Protein AF-A0A397G235-F1 (afdb_monomer)

Radius of gyration: 32.12 Å; Cα contacts (8 Å, |Δi|>4): 157; chains: 1; bounding box: 57×41×123 Å

Solvent-accessible surface area (backbone atoms only — not comparable to full-atom values): 13594 Å² total; per-residue (Å²): 133,82,89,80,88,83,87,80,89,74,88,80,81,90,87,83,92,84,85,92,83,89,80,91,87,84,87,84,88,85,88,80,79,89,67,60,69,53,78,54,80,56,83,50,95,86,64,49,48,32,43,44,33,26,53,79,90,50,75,39,75,40,68,27,67,85,39,51,35,57,28,39,35,54,46,36,52,77,74,67,72,54,98,68,87,46,62,11,50,68,75,70,44,53,59,56,52,56,52,47,54,50,52,56,52,55,65,76,65,66,76,76,76,57,71,88,81,41,55,73,68,51,45,52,48,49,54,51,52,52,52,52,52,51,52,54,52,49,54,54,50,42,65,76,74,47,59,83,87,70,63,85,73,72,58,64,50,75,50,74,59,94,91,44,79,44,80,44,73,50,65,81,76,55,61,66,58,53,51,48,52,52,50,50,52,51,52,48,36,70,73,61,71,51,50,70,68,57,48,53,55,49,37,71,74,38,89,88,44,84,76,132

Mean predicted aligned error: 21.01 Å

Structure (mmCIF, N/CA/C/O backbone):
data_AF-A0A397G235-F1
#
_entry.id   AF-A0A397G235-F1
#
loop_
_atom_site.group_PDB
_atom_site.id
_atom_site.type_symbol
_atom_site.label_atom_id
_atom_site.label_alt_id
_atom_site.label_comp_id
_atom_site.label_asym_id
_atom_site.label_entity_id
_atom_site.label_seq_id
_atom_site.pdbx_PDB_ins_code
_atom_site.Cartn_x
_atom_site.Cartn_y
_atom_site.Cartn_z
_atom_site.occupancy
_atom_site.B_iso_or_equiv
_atom_site.auth_seq_id
_atom_site.auth_comp_id
_atom_site.auth_asym_id
_atom_site.auth_atom_id
_atom_site.pdbx_PDB_model_nu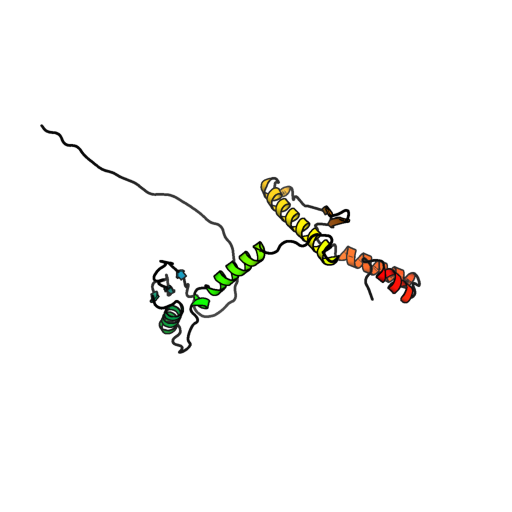m
ATOM 1 N N . MET A 1 1 ? -21.372 3.049 -81.701 1.00 40.09 1 MET A N 1
ATOM 2 C CA . MET A 1 1 ? -20.549 1.844 -81.941 1.00 40.09 1 MET A CA 1
ATOM 3 C C . MET A 1 1 ? -20.001 1.375 -80.605 1.00 40.09 1 MET A C 1
ATOM 5 O O . MET A 1 1 ? -19.426 2.194 -79.913 1.00 40.09 1 MET A O 1
ATOM 9 N N . LYS A 1 2 ? -20.231 0.091 -80.302 1.00 39.81 2 LYS A N 1
ATOM 10 C CA . LYS A 1 2 ? -19.494 -0.814 -79.399 1.00 39.81 2 LYS A CA 1
ATOM 11 C C . LYS A 1 2 ? -19.163 -0.355 -77.963 1.00 39.81 2 LYS A C 1
ATOM 13 O O . LYS A 1 2 ? -18.273 0.449 -77.736 1.00 39.81 2 LYS A O 1
ATOM 18 N N . ASN A 1 3 ? -19.894 -0.993 -77.047 1.00 32.03 3 ASN A N 1
ATOM 19 C CA . ASN A 1 3 ? -19.524 -1.610 -75.767 1.00 32.03 3 ASN A CA 1
ATOM 20 C C . ASN A 1 3 ? -18.036 -1.610 -75.363 1.00 32.03 3 ASN A C 1
ATOM 22 O O . ASN A 1 3 ? -17.168 -1.886 -76.194 1.00 32.03 3 ASN A O 1
ATOM 26 N N . ASN A 1 4 ? -17.803 -1.407 -74.058 1.00 36.91 4 ASN A N 1
ATOM 27 C CA . ASN A 1 4 ? -17.198 -2.334 -73.070 1.00 36.91 4 ASN A CA 1
ATOM 28 C C . ASN A 1 4 ? -16.799 -1.464 -71.849 1.00 36.91 4 ASN A C 1
ATOM 30 O O . ASN A 1 4 ? -15.960 -0.579 -71.981 1.00 36.91 4 ASN A O 1
ATOM 34 N N . GLU A 1 5 ? -17.536 -1.470 -70.730 1.00 36.31 5 GLU A N 1
ATOM 35 C CA . GLU A 1 5 ? -17.286 -2.322 -69.542 1.00 36.31 5 GLU A CA 1
ATOM 36 C C . GLU A 1 5 ? -15.811 -2.726 -69.368 1.00 36.31 5 GLU A C 1
ATOM 38 O O . GLU A 1 5 ? -15.225 -3.292 -70.283 1.00 36.31 5 GLU A O 1
ATOM 43 N N . SER A 1 6 ? -15.119 -2.572 -68.242 1.00 33.03 6 SER A N 1
ATOM 44 C CA . SE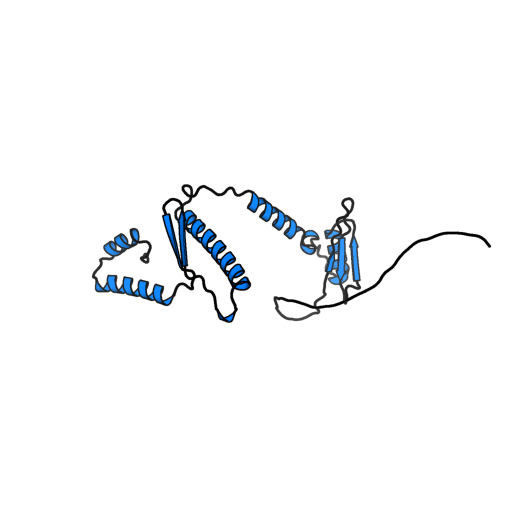R A 1 6 ? -15.334 -2.029 -66.890 1.00 33.03 6 SER A CA 1
ATOM 45 C C . SER A 1 6 ? -13.915 -2.070 -66.237 1.00 33.03 6 SER A C 1
ATOM 47 O O . SER A 1 6 ? -12.925 -2.186 -66.958 1.00 33.03 6 SER A O 1
ATOM 49 N N . PRO A 1 7 ? -13.755 -2.176 -64.912 1.00 44.34 7 PRO A N 1
ATOM 50 C CA . PRO A 1 7 ? -13.667 -1.141 -63.882 1.00 44.34 7 PRO A CA 1
ATOM 51 C C . PRO A 1 7 ? -12.215 -1.125 -63.304 1.00 44.34 7 PRO A C 1
ATOM 53 O O . PRO A 1 7 ? -11.326 -1.752 -63.859 1.00 44.34 7 PRO A O 1
ATOM 56 N N . LEU A 1 8 ? -11.813 -0.445 -62.233 1.00 28.47 8 LEU A N 1
ATOM 57 C CA . LEU A 1 8 ? -12.313 -0.559 -60.869 1.00 28.47 8 LEU A CA 1
ATOM 58 C C . LEU A 1 8 ? -11.402 0.332 -60.000 1.00 28.47 8 LEU A C 1
ATOM 60 O O . LEU A 1 8 ? -10.194 0.138 -60.017 1.00 28.47 8 LEU A O 1
ATOM 64 N N . PHE A 1 9 ? -12.028 1.295 -59.312 1.00 27.56 9 PHE A N 1
ATOM 65 C CA . PHE A 1 9 ? -11.868 1.665 -57.895 1.00 27.56 9 PHE A CA 1
ATOM 66 C C . PHE A 1 9 ? -10.463 1.893 -57.315 1.00 27.56 9 PHE A C 1
ATOM 68 O O . PHE A 1 9 ? -9.512 1.194 -57.611 1.00 27.56 9 PHE A O 1
ATOM 75 N N . GLN A 1 10 ? -10.255 2.736 -56.313 1.00 26.45 10 GLN A N 1
ATOM 76 C CA . GLN A 1 10 ? -10.970 3.791 -55.581 1.00 26.45 10 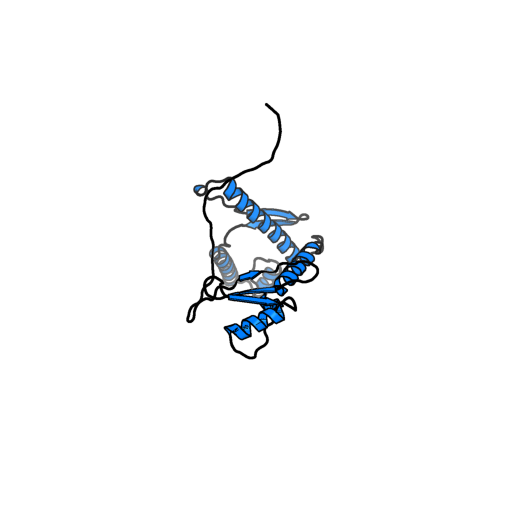GLN A CA 1
ATOM 77 C C . GLN A 1 10 ? -9.838 4.358 -54.682 1.00 26.45 10 GLN A C 1
ATOM 79 O O . GLN A 1 10 ? -8.944 3.617 -54.284 1.00 26.45 10 GLN A O 1
ATOM 84 N N . ALA A 1 11 ? -9.666 5.672 -54.552 1.00 24.30 11 ALA A N 1
ATOM 85 C CA . ALA A 1 11 ? -10.327 6.491 -53.533 1.00 24.30 11 ALA A CA 1
ATOM 86 C C . ALA A 1 11 ? -9.933 6.078 -52.088 1.00 24.30 11 ALA A C 1
ATOM 88 O O . ALA A 1 11 ? -9.957 4.903 -51.762 1.00 24.30 11 ALA A O 1
ATOM 89 N N . GLN A 1 12 ? -9.603 6.958 -51.145 1.00 26.11 12 GLN A N 1
ATOM 90 C CA . GLN A 1 12 ? -9.681 8.414 -51.102 1.00 26.11 12 GLN A CA 1
ATOM 91 C C . GLN A 1 12 ? -9.039 8.894 -49.775 1.00 26.11 12 GLN A C 1
ATOM 93 O O . GLN A 1 12 ? -9.196 8.233 -48.756 1.00 26.11 12 GLN A O 1
ATOM 98 N N . THR A 1 13 ? -8.330 10.029 -49.844 1.00 24.94 13 THR A N 1
ATOM 99 C CA . THR A 1 13 ? -8.347 11.207 -48.934 1.00 24.94 13 THR A CA 1
ATOM 100 C C . THR A 1 13 ? -8.250 11.066 -47.400 1.00 24.94 13 THR A C 1
ATOM 102 O O . THR A 1 13 ? -9.148 10.537 -46.756 1.00 24.94 13 THR A O 1
ATOM 105 N N . GLU A 1 14 ? -7.179 11.659 -46.836 1.00 27.80 14 GLU A N 1
ATOM 106 C CA . GLU A 1 14 ? -7.155 12.930 -46.047 1.00 27.80 14 GLU A CA 1
ATOM 107 C C . GLU A 1 14 ? -8.446 13.370 -45.322 1.00 27.80 14 GLU A C 1
ATOM 109 O O . GLU A 1 14 ? -9.517 13.279 -45.908 1.00 27.80 14 GLU A O 1
ATOM 114 N N . GLN A 1 15 ? -8.494 13.977 -44.126 1.00 29.59 15 GLN A N 1
ATOM 115 C CA . GLN A 1 15 ? -7.612 14.526 -43.060 1.00 29.59 15 GLN A CA 1
ATOM 116 C C . GLN A 1 15 ? -8.546 14.644 -41.802 1.00 29.59 15 GLN A C 1
ATOM 118 O O . GLN A 1 15 ? -9.745 14.405 -41.930 1.00 29.59 15 GLN A O 1
ATOM 123 N N . THR A 1 16 ? -8.156 14.903 -40.542 1.00 28.05 16 THR A N 1
ATOM 124 C CA . THR A 1 16 ? -7.812 16.216 -39.926 1.00 28.05 16 THR A CA 1
ATOM 125 C C . THR A 1 16 ? -7.665 16.054 -38.383 1.00 28.05 16 THR A C 1
ATOM 127 O O . THR A 1 16 ? -8.436 15.283 -37.821 1.00 28.05 16 THR A O 1
ATOM 130 N N . GLU A 1 17 ? -6.713 16.801 -37.771 1.00 28.86 17 GLU A N 1
ATOM 131 C CA . GLU A 1 17 ? -6.721 17.540 -36.457 1.00 28.86 17 GLU A CA 1
ATOM 132 C C . GLU A 1 17 ? -7.117 16.828 -35.121 1.00 28.86 17 GLU A C 1
ATOM 134 O O . GLU A 1 17 ? -7.977 15.964 -35.119 1.00 28.86 17 GLU A O 1
ATOM 139 N N . THR A 1 18 ? -6.639 17.099 -33.886 1.00 28.50 18 THR A N 1
ATOM 140 C CA . THR A 1 18 ? -5.609 17.934 -33.204 1.00 28.50 18 THR A CA 1
ATOM 141 C C . THR A 1 18 ? -5.524 17.499 -31.710 1.00 28.50 18 THR A C 1
ATOM 143 O O . THR A 1 18 ? -6.511 17.031 -31.158 1.00 28.50 18 THR A O 1
ATOM 146 N N . GLU A 1 19 ? -4.364 17.749 -31.078 1.00 33.22 19 GLU A N 1
ATOM 147 C CA . GLU A 1 19 ? -4.091 18.105 -29.653 1.00 33.22 19 GLU A CA 1
ATOM 148 C C . GLU A 1 19 ? -4.247 17.155 -28.424 1.00 33.22 19 GLU A C 1
ATOM 150 O O . GLU A 1 19 ? -5.337 16.861 -27.955 1.00 33.22 19 GLU A O 1
ATOM 155 N N . GLN A 1 20 ? -3.063 16.857 -27.839 1.00 31.66 20 GLN A N 1
ATOM 156 C CA . GLN A 1 20 ? -2.560 17.101 -26.455 1.00 31.66 20 GLN A CA 1
ATOM 157 C C . GLN A 1 20 ? -3.146 16.407 -25.196 1.00 31.66 20 GLN A C 1
ATOM 159 O O . GLN A 1 20 ? -4.352 16.346 -25.009 1.00 31.66 20 GLN A O 1
ATOM 164 N N . ILE A 1 21 ? -2.221 15.964 -24.309 1.00 30.22 21 ILE A N 1
ATOM 165 C CA . ILE A 1 21 ? -2.115 16.101 -22.818 1.00 30.22 21 ILE A CA 1
ATOM 166 C C . ILE A 1 21 ? -1.045 15.070 -22.331 1.00 30.22 21 ILE A C 1
ATOM 168 O O . ILE A 1 21 ? -1.210 13.876 -22.561 1.00 30.22 21 ILE A O 1
ATOM 172 N N . GLU A 1 22 ? 0.194 15.472 -21.977 1.00 31.09 22 GLU A N 1
ATOM 173 C CA . GLU A 1 22 ? 0.741 15.755 -20.611 1.00 31.09 22 GLU A CA 1
ATOM 174 C C . GLU A 1 22 ? 0.797 14.509 -19.681 1.00 31.09 22 GLU A C 1
ATOM 176 O O . GLU A 1 22 ? -0.184 13.788 -19.585 1.00 31.09 22 GLU A O 1
ATOM 181 N N . THR A 1 23 ? 1.865 14.126 -18.956 1.00 29.92 23 THR A N 1
ATOM 182 C CA . THR A 1 23 ? 2.787 14.890 -18.084 1.00 29.92 23 THR A CA 1
ATOM 183 C C . THR A 1 23 ? 4.049 14.062 -17.696 1.00 29.92 23 THR A C 1
ATOM 185 O O . THR A 1 23 ? 3.959 12.856 -17.489 1.00 29.92 23 THR A O 1
ATOM 188 N N . GLU A 1 24 ? 5.196 14.764 -17.593 1.00 39.62 24 GLU A N 1
ATOM 189 C CA . GLU A 1 24 ? 6.241 14.779 -16.524 1.00 39.62 24 GLU A CA 1
ATOM 190 C C . GLU A 1 24 ? 6.876 13.492 -15.932 1.00 39.62 24 GLU A C 1
ATOM 192 O O . GLU A 1 24 ? 6.237 12.466 -15.770 1.00 39.62 24 GLU A O 1
ATOM 197 N N . GLN A 1 25 ? 8.115 13.440 -15.414 1.00 32.44 25 GLN A N 1
ATOM 198 C CA . GLN A 1 25 ? 9.353 14.249 -15.366 1.00 32.44 25 GLN A CA 1
ATOM 199 C C . GLN A 1 25 ? 10.384 13.398 -14.582 1.00 32.44 25 GLN A C 1
ATOM 201 O O . GLN A 1 25 ? 10.004 12.633 -13.696 1.00 32.44 25 GLN A O 1
ATOM 206 N N . THR A 1 26 ? 11.689 13.587 -14.811 1.00 28.09 26 THR A N 1
ATOM 207 C CA . THR A 1 26 ? 12.618 14.007 -13.733 1.00 28.09 26 THR A CA 1
ATOM 208 C C . THR A 1 26 ? 13.971 14.467 -14.292 1.00 28.09 26 THR A C 1
ATOM 210 O O . THR A 1 26 ? 14.587 13.810 -15.134 1.00 28.09 26 THR A O 1
ATOM 213 N N . GLU A 1 27 ? 14.384 15.643 -13.814 1.00 31.00 27 GLU A N 1
ATOM 214 C CA . GLU A 1 27 ? 15.691 16.312 -13.922 1.00 31.00 27 GLU A CA 1
ATOM 215 C C . GLU A 1 27 ? 16.788 15.468 -13.226 1.00 31.00 27 GLU A C 1
ATOM 217 O O . GLU A 1 27 ? 16.456 14.565 -12.463 1.00 31.00 27 GLU A O 1
ATOM 222 N N . ILE A 1 28 ? 18.096 15.588 -13.515 1.00 30.11 28 ILE A N 1
ATOM 223 C CA . ILE A 1 28 ? 18.998 16.668 -13.057 1.00 30.11 28 ILE A CA 1
ATOM 224 C C . ILE A 1 28 ? 20.152 16.909 -14.067 1.00 30.11 28 ILE A C 1
ATOM 226 O O . ILE A 1 28 ? 20.701 15.975 -14.652 1.00 30.11 28 ILE A O 1
ATOM 230 N N . GLU A 1 29 ? 20.482 18.192 -14.237 1.00 28.02 29 GLU A N 1
ATOM 231 C CA . GLU A 1 29 ? 21.648 18.869 -14.848 1.00 28.02 29 GLU A CA 1
ATOM 232 C C . GLU A 1 29 ? 23.030 18.196 -14.620 1.00 28.02 29 GLU A C 1
ATOM 234 O O . GLU A 1 29 ? 23.222 17.518 -13.621 1.00 28.02 29 GLU A O 1
ATOM 239 N N . GLN A 1 30 ? 24.102 18.338 -15.419 1.00 28.73 30 GLN A N 1
ATOM 240 C CA . GLN A 1 30 ? 24.485 19.252 -16.505 1.00 28.73 30 GLN A CA 1
ATOM 241 C C . GLN A 1 30 ? 25.678 18.640 -17.297 1.00 28.73 30 GLN A C 1
ATOM 243 O O . GLN A 1 30 ? 26.472 17.866 -16.763 1.00 28.73 30 GLN A O 1
ATOM 248 N N . THR A 1 31 ? 25.850 19.103 -18.544 1.00 25.47 31 THR A N 1
ATOM 249 C CA . THR A 1 31 ? 26.959 18.897 -19.516 1.00 25.47 31 THR A CA 1
ATOM 250 C C . THR A 1 31 ? 26.873 17.701 -20.491 1.00 25.47 31 THR A C 1
ATOM 252 O O . THR A 1 31 ? 27.229 16.567 -20.193 1.00 25.47 31 THR A O 1
ATOM 255 N N . GLY A 1 32 ? 26.472 18.013 -21.736 1.00 26.48 32 GLY A N 1
ATOM 256 C CA . GLY A 1 32 ? 26.720 17.197 -22.935 1.00 26.48 32 GLY A CA 1
ATOM 257 C C . GLY A 1 32 ? 25.485 16.540 -23.567 1.00 26.48 32 GLY A C 1
ATOM 258 O O . GLY A 1 32 ? 25.186 15.397 -23.258 1.00 26.48 32 GLY A O 1
ATOM 259 N N . LYS A 1 33 ? 24.813 17.263 -24.483 1.00 31.69 33 LYS A N 1
ATOM 260 C CA . LYS A 1 33 ? 23.819 16.820 -25.496 1.00 31.69 33 LYS A CA 1
ATOM 261 C C . LYS A 1 33 ? 23.044 15.519 -25.183 1.00 31.69 33 LYS A C 1
ATOM 263 O O . LYS A 1 33 ? 23.555 14.420 -25.405 1.00 31.69 33 LYS A O 1
ATOM 268 N N . LYS A 1 34 ? 21.765 15.644 -24.789 1.00 34.94 34 LYS A N 1
ATOM 269 C CA . LYS A 1 34 ? 20.790 14.534 -24.790 1.00 34.94 34 LYS A CA 1
ATOM 270 C C . LYS A 1 34 ? 20.709 13.947 -26.203 1.00 34.94 34 LYS A C 1
ATOM 272 O O . LYS A 1 34 ? 20.084 14.525 -27.082 1.00 34.94 34 LYS A O 1
ATOM 277 N N . LYS A 1 35 ? 21.364 12.806 -26.424 1.00 39.97 35 LYS A N 1
ATOM 278 C CA . LYS A 1 35 ? 21.131 11.981 -27.610 1.00 39.97 35 LYS A CA 1
ATOM 279 C C . LYS A 1 35 ? 19.827 11.235 -27.375 1.00 39.97 35 LYS A C 1
ATOM 281 O O . LYS A 1 35 ? 19.795 10.305 -26.565 1.00 39.97 35 LYS A O 1
ATOM 286 N N . ASN A 1 36 ? 18.766 11.679 -28.035 1.00 38.66 36 ASN A N 1
ATOM 287 C CA . ASN A 1 36 ? 17.523 10.927 -28.089 1.00 38.66 36 ASN A CA 1
ATOM 288 C C . ASN A 1 36 ? 17.830 9.561 -28.728 1.00 38.66 36 ASN A C 1
ATOM 290 O O . ASN A 1 36 ? 18.555 9.479 -29.720 1.00 38.66 36 ASN A O 1
ATOM 294 N N . LYS A 1 37 ? 17.382 8.480 -28.088 1.00 51.62 37 LYS A N 1
ATOM 295 C CA . LYS A 1 37 ? 17.565 7.104 -28.563 1.00 51.62 37 LYS A CA 1
ATOM 296 C C . LYS A 1 37 ? 16.207 6.428 -28.579 1.00 51.62 37 LYS A C 1
ATOM 298 O O . LYS A 1 37 ? 15.492 6.479 -27.581 1.00 51.62 37 LYS A O 1
ATOM 303 N N . GLU A 1 38 ? 15.891 5.784 -29.689 1.00 51.88 38 GLU A N 1
ATOM 304 C CA . GLU A 1 38 ? 14.635 5.071 -29.876 1.00 51.88 38 GLU A CA 1
ATOM 305 C C . GLU A 1 38 ? 14.948 3.617 -30.231 1.00 51.88 38 GLU A C 1
ATOM 307 O O . GLU A 1 38 ? 15.832 3.326 -31.046 1.00 51.88 38 GLU A O 1
ATOM 312 N N . ILE A 1 39 ? 14.291 2.693 -29.528 1.00 58.59 39 ILE A N 1
ATOM 313 C CA . ILE A 1 39 ? 14.585 1.262 -29.575 1.00 58.59 39 ILE A CA 1
ATOM 314 C C . ILE A 1 39 ? 13.311 0.546 -29.997 1.00 58.59 39 ILE A C 1
ATOM 316 O O . ILE A 1 39 ? 12.332 0.531 -29.257 1.00 58.59 39 ILE A O 1
ATOM 320 N N . HIS A 1 40 ? 13.354 -0.070 -31.173 1.00 56.06 40 HIS A N 1
ATOM 321 C CA . HIS A 1 40 ? 12.249 -0.843 -31.723 1.00 56.06 40 HIS A CA 1
ATOM 322 C C . HIS A 1 40 ? 12.606 -2.333 -31.718 1.00 56.06 40 HIS A C 1
ATOM 324 O O . HIS A 1 40 ? 13.709 -2.719 -32.119 1.00 56.06 40 HIS A O 1
ATOM 330 N N . ASN A 1 41 ? 11.665 -3.168 -31.274 1.00 52.72 41 ASN A N 1
ATOM 331 C CA . ASN A 1 41 ? 11.737 -4.623 -31.366 1.00 52.72 41 ASN A CA 1
ATOM 332 C C . ASN A 1 41 ? 10.554 -5.102 -32.217 1.00 52.72 41 ASN A C 1
ATOM 334 O O . ASN A 1 41 ? 9.411 -4.926 -31.805 1.00 52.72 41 ASN A O 1
ATOM 338 N N . TYR A 1 42 ? 10.824 -5.671 -33.393 1.00 51.78 42 TYR A N 1
ATOM 339 C CA . TYR A 1 42 ? 9.805 -6.311 -34.227 1.00 51.78 42 TYR A CA 1
ATOM 340 C C . TYR A 1 42 ? 9.960 -7.828 -34.080 1.00 51.78 42 TYR A C 1
ATOM 342 O O . TYR A 1 42 ? 10.941 -8.383 -34.590 1.00 51.78 42 TYR A O 1
ATOM 350 N N . PRO A 1 43 ? 9.065 -8.505 -33.341 1.00 47.12 43 PRO A N 1
ATOM 351 C CA . PRO A 1 43 ? 9.109 -9.949 -33.208 1.00 47.12 43 PRO A CA 1
ATOM 352 C C . PRO A 1 43 ? 8.466 -10.596 -34.442 1.00 47.12 43 PRO A C 1
ATOM 354 O O . PRO A 1 43 ? 7.293 -10.946 -34.415 1.00 47.12 43 PRO A O 1
ATOM 357 N N . ASP A 1 44 ? 9.236 -10.772 -35.517 1.00 48.47 44 ASP A N 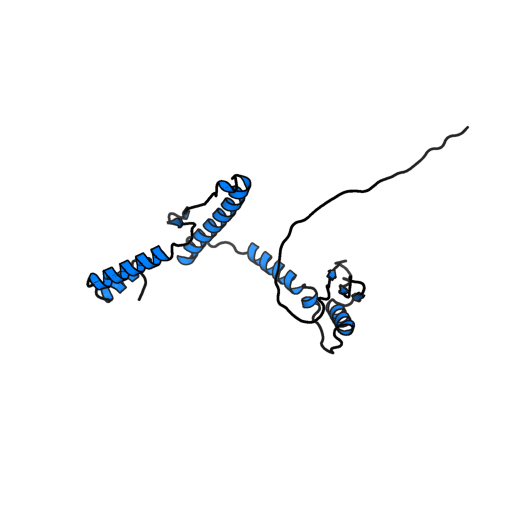1
ATOM 358 C CA . ASP A 1 44 ? 8.956 -11.856 -36.464 1.00 48.47 44 ASP A CA 1
ATOM 359 C C . ASP A 1 44 ? 9.546 -13.139 -35.859 1.00 48.47 44 ASP A C 1
ATOM 361 O O . ASP A 1 44 ? 10.754 -13.230 -35.616 1.00 48.47 44 ASP A O 1
ATOM 365 N N . GLU A 1 45 ? 8.672 -14.101 -35.550 1.00 57.47 45 GLU A N 1
ATOM 366 C CA . GLU A 1 45 ? 8.912 -15.226 -34.628 1.00 57.47 45 GLU A CA 1
ATOM 367 C C . GLU A 1 45 ? 10.055 -16.183 -35.016 1.00 57.47 45 GLU A C 1
ATOM 369 O O . GLU A 1 45 ? 10.479 -16.981 -34.183 1.00 57.47 45 GLU A O 1
ATOM 374 N N . GLU A 1 46 ? 10.628 -16.083 -36.219 1.00 62.06 46 GLU A N 1
ATOM 375 C CA . GLU A 1 46 ? 11.733 -16.958 -36.632 1.00 62.06 46 GLU A CA 1
ATOM 376 C C . GLU A 1 46 ? 13.121 -16.302 -36.595 1.00 62.06 46 GLU A C 1
ATOM 378 O O . GLU A 1 46 ? 14.107 -17.031 -36.521 1.00 62.06 46 GLU A O 1
ATOM 383 N N . ASN A 1 47 ? 13.242 -14.963 -36.598 1.00 66.44 47 ASN A N 1
ATOM 384 C CA . ASN A 1 47 ? 14.534 -14.256 -36.512 1.00 66.44 47 ASN A CA 1
ATOM 385 C C . ASN A 1 47 ? 14.360 -12.769 -36.123 1.00 66.44 47 ASN A C 1
ATOM 387 O O . ASN A 1 47 ? 14.320 -11.907 -37.009 1.00 66.44 47 ASN A O 1
ATOM 391 N N . PRO A 1 48 ? 14.313 -12.418 -34.823 1.00 73.94 48 PRO A N 1
ATOM 392 C CA . PRO A 1 48 ? 14.149 -11.029 -34.409 1.00 73.94 48 PRO A CA 1
ATOM 393 C C . PRO A 1 48 ? 15.342 -10.172 -34.855 1.00 73.94 48 PRO A C 1
ATOM 395 O O . PRO A 1 48 ? 16.507 -10.480 -34.575 1.00 73.94 48 PRO A O 1
ATOM 398 N N . VAL A 1 49 ? 15.047 -9.060 -35.532 1.00 84.31 49 VAL A N 1
ATOM 399 C CA . VAL A 1 49 ? 16.047 -8.055 -35.908 1.00 84.31 49 VAL A CA 1
ATOM 400 C C . VAL A 1 49 ? 15.982 -6.908 -34.912 1.00 84.31 49 VAL A C 1
ATOM 402 O O . VAL A 1 49 ? 14.971 -6.224 -34.780 1.00 84.31 49 VAL A O 1
ATOM 405 N N . PHE A 1 50 ? 17.094 -6.673 -34.228 1.00 87.69 50 PHE A N 1
ATOM 406 C CA . PHE A 1 50 ? 17.211 -5.628 -33.220 1.00 87.69 50 PHE A CA 1
ATOM 407 C C . PHE A 1 50 ? 17.721 -4.337 -33.864 1.00 87.69 50 PHE A C 1
ATOM 409 O O . PHE A 1 50 ? 18.675 -4.382 -34.645 1.00 87.69 50 PHE A O 1
ATOM 416 N N . TRP A 1 51 ? 17.129 -3.194 -33.508 1.00 88.50 51 TRP A N 1
ATOM 417 C CA . TRP A 1 51 ? 17.490 -1.875 -34.038 1.00 88.50 51 TRP A CA 1
ATOM 418 C C . TRP A 1 51 ? 17.771 -0.878 -32.913 1.00 88.50 51 TRP A C 1
ATOM 420 O O . TRP A 1 51 ? 17.073 -0.856 -31.900 1.00 88.50 51 TRP A O 1
ATOM 430 N N . ILE A 1 52 ? 18.788 -0.038 -33.103 1.00 90.19 52 ILE A N 1
ATOM 431 C CA . ILE A 1 52 ? 19.021 1.158 -32.284 1.00 90.19 52 ILE A CA 1
ATOM 432 C C . ILE A 1 52 ? 19.182 2.339 -33.231 1.00 90.19 52 ILE A C 1
ATOM 434 O O . ILE A 1 52 ? 20.132 2.364 -34.023 1.00 90.19 52 ILE A O 1
ATOM 438 N N . PHE A 1 53 ? 18.285 3.311 -33.103 1.00 87.88 53 PHE A N 1
ATOM 439 C CA . PHE A 1 53 ? 18.367 4.598 -33.780 1.00 87.88 53 PHE A CA 1
ATOM 440 C C . PHE A 1 53 ? 18.978 5.638 -32.842 1.00 87.88 53 PHE A C 1
ATOM 442 O O . PHE A 1 53 ? 18.681 5.666 -31.642 1.00 87.88 53 PHE A O 1
ATOM 449 N N . TYR A 1 54 ? 19.883 6.457 -33.367 1.00 85.75 54 TYR A N 1
ATOM 450 C CA . TYR A 1 54 ? 20.624 7.452 -32.601 1.00 85.75 54 TYR A CA 1
ATOM 451 C C . TYR A 1 54 ? 21.077 8.618 -33.490 1.00 85.75 54 TYR A C 1
ATOM 453 O O . TYR A 1 54 ? 20.881 8.603 -34.700 1.00 85.75 54 TYR A O 1
ATOM 461 N N . GLY A 1 55 ? 21.694 9.631 -32.881 1.00 81.44 55 GLY A N 1
ATOM 462 C CA . GLY A 1 55 ? 22.074 10.856 -33.591 1.00 81.44 55 GLY A CA 1
ATOM 463 C C . GLY A 1 55 ? 20.959 11.901 -33.556 1.00 81.44 55 GLY A C 1
ATOM 464 O O . GLY A 1 55 ? 19.904 11.666 -32.966 1.00 81.44 55 GLY A O 1
ATOM 465 N N . ASP A 1 56 ? 21.230 13.071 -34.129 1.00 84.06 56 ASP A N 1
ATOM 466 C CA . ASP A 1 56 ? 20.222 14.127 -34.253 1.00 84.06 56 ASP A CA 1
ATOM 467 C C . ASP A 1 56 ? 19.142 13.629 -35.234 1.00 84.06 56 ASP A C 1
ATOM 469 O O . ASP A 1 56 ? 19.477 13.074 -36.278 1.00 84.06 56 ASP A O 1
ATOM 473 N N . ASP A 1 57 ? 17.866 13.725 -34.851 1.00 84.81 57 ASP A N 1
ATOM 474 C CA . ASP A 1 57 ? 16.704 13.228 -35.610 1.00 84.81 57 ASP A CA 1
ATOM 475 C C . ASP A 1 57 ? 16.771 11.752 -36.051 1.00 84.81 57 ASP A C 1
ATOM 477 O O . ASP A 1 57 ? 16.250 11.392 -37.105 1.00 84.81 57 ASP A O 1
ATOM 481 N N . TYR A 1 58 ? 17.416 10.883 -35.259 1.00 83.19 58 TYR A N 1
ATOM 482 C CA . TYR A 1 58 ? 17.476 9.431 -35.508 1.00 83.19 58 TYR A CA 1
ATOM 483 C C . TYR A 1 58 ? 18.092 9.031 -36.860 1.00 83.19 58 TYR A C 1
ATOM 485 O O . TYR A 1 58 ? 17.845 7.936 -37.366 1.00 83.19 58 TYR A O 1
ATOM 493 N N . GLN A 1 59 ? 18.920 9.906 -37.436 1.00 83.31 59 GLN A N 1
ATOM 494 C CA . GLN A 1 59 ? 19.525 9.708 -38.755 1.00 83.31 59 GLN A CA 1
ATOM 495 C C . GLN A 1 59 ? 20.515 8.533 -38.790 1.00 83.31 59 GLN A C 1
ATOM 497 O O . GLN A 1 59 ? 20.738 7.934 -39.844 1.00 83.31 59 GLN A O 1
ATOM 502 N N . ASP A 1 60 ? 21.112 8.175 -37.649 1.00 88.06 60 ASP A N 1
ATOM 503 C CA . ASP A 1 60 ? 22.016 7.037 -37.553 1.00 88.06 60 ASP A CA 1
ATOM 504 C C . ASP A 1 60 ? 21.309 5.786 -37.026 1.00 88.06 60 ASP A C 1
ATOM 506 O O . ASP A 1 60 ? 20.520 5.822 -36.080 1.00 88.06 60 ASP A O 1
ATOM 510 N N . GLN A 1 61 ? 21.696 4.630 -37.569 1.00 90.56 61 GLN A N 1
ATOM 511 C CA . GLN A 1 61 ? 21.171 3.342 -37.127 1.00 90.56 61 GLN A CA 1
ATOM 512 C C . GLN A 1 61 ? 22.245 2.256 -37.015 1.00 90.56 61 GLN A C 1
ATOM 514 O O . GLN A 1 61 ? 23.249 2.211 -37.744 1.00 90.56 61 GLN A O 1
ATOM 519 N N . VAL A 1 62 ? 22.001 1.321 -36.102 1.00 90.19 62 VAL A N 1
ATOM 520 C CA . VAL A 1 62 ? 22.645 0.007 -36.086 1.00 90.19 62 VAL A CA 1
ATOM 521 C C . VAL A 1 62 ? 21.589 -1.078 -35.963 1.00 90.19 62 VAL A C 1
ATOM 523 O O . VAL A 1 62 ? 20.608 -0.929 -35.236 1.00 90.19 62 VAL A O 1
ATOM 526 N N . LYS A 1 63 ? 21.819 -2.184 -36.669 1.00 90.56 63 LYS A N 1
ATOM 527 C CA . LYS A 1 63 ? 20.947 -3.352 -36.640 1.00 90.56 63 LYS A CA 1
ATOM 528 C C . LYS A 1 63 ? 21.749 -4.640 -36.581 1.00 90.56 63 LYS A C 1
ATOM 530 O O . LYS A 1 63 ? 22.870 -4.691 -37.085 1.00 90.56 63 LYS A O 1
ATOM 535 N N . SER A 1 64 ? 21.164 -5.677 -36.000 1.00 87.75 64 SER A N 1
ATOM 536 C CA . SER A 1 64 ? 21.691 -7.040 -36.052 1.00 87.75 64 SER A CA 1
ATOM 537 C C . SER A 1 64 ? 20.558 -8.034 -35.892 1.00 87.75 64 SER A C 1
ATOM 539 O O . SER A 1 64 ? 19.646 -7.841 -35.092 1.00 87.75 64 SER A O 1
ATOM 541 N N . ASN A 1 65 ? 20.669 -9.121 -36.639 1.00 87.31 65 ASN A N 1
ATOM 542 C CA . ASN A 1 65 ? 19.842 -10.314 -36.529 1.00 87.31 65 ASN A CA 1
ATOM 543 C C . ASN A 1 65 ? 20.481 -11.386 -35.625 1.00 87.31 65 ASN A C 1
ATOM 545 O O . ASN A 1 65 ? 19.935 -12.471 -35.488 1.00 87.31 65 ASN A O 1
ATOM 549 N N . LYS A 1 66 ? 21.657 -11.120 -35.032 1.00 87.31 66 LYS A N 1
ATOM 550 C CA . LYS A 1 66 ? 22.370 -12.100 -34.195 1.00 87.31 66 LYS A CA 1
ATOM 551 C C . LYS A 1 66 ? 21.872 -12.117 -32.755 1.00 87.31 66 LYS A C 1
ATOM 553 O O . LYS A 1 66 ? 21.664 -13.178 -32.183 1.00 87.31 66 LYS A O 1
ATOM 558 N N . SER A 1 67 ? 21.792 -10.944 -32.125 1.00 87.25 67 SER A N 1
ATOM 559 C CA . SER A 1 67 ? 21.250 -10.761 -30.772 1.00 87.25 67 SER A CA 1
ATOM 560 C C . SER A 1 67 ? 21.133 -9.276 -30.424 1.00 87.25 67 SER A C 1
ATOM 562 O O . SER A 1 67 ? 21.868 -8.442 -30.961 1.00 87.25 67 SER A O 1
ATOM 564 N N . CYS A 1 68 ? 20.300 -8.945 -29.436 1.00 86.69 68 CYS A N 1
ATOM 565 C CA . CYS A 1 68 ? 20.224 -7.597 -28.865 1.00 86.69 68 CYS A CA 1
ATOM 566 C C . CYS A 1 68 ? 21.569 -7.115 -28.290 1.00 86.69 68 CYS A C 1
ATOM 568 O O . CYS A 1 68 ? 21.893 -5.928 -28.349 1.00 86.69 68 CYS A O 1
ATOM 570 N N . SER A 1 69 ? 22.393 -8.029 -27.764 1.00 90.44 69 SER A N 1
ATOM 571 C CA . SER A 1 69 ? 23.730 -7.705 -27.252 1.00 90.44 69 SER A CA 1
ATOM 572 C C . SER A 1 69 ? 24.694 -7.334 -28.373 1.00 90.44 69 SER A C 1
ATOM 574 O O . SER A 1 69 ? 25.540 -6.465 -28.184 1.00 90.44 69 SER A O 1
ATOM 576 N N . ASP A 1 70 ? 24.573 -7.952 -29.545 1.00 90.31 70 ASP A N 1
ATOM 577 C CA . ASP A 1 70 ? 25.392 -7.609 -30.708 1.00 90.31 70 ASP A CA 1
ATOM 578 C C . ASP A 1 70 ? 25.122 -6.162 -31.156 1.00 90.31 70 ASP A C 1
ATOM 580 O O . ASP A 1 70 ? 26.054 -5.364 -31.258 1.00 90.31 70 ASP A O 1
ATOM 584 N N . VAL A 1 71 ? 23.847 -5.770 -31.273 1.00 91.00 71 VAL A N 1
ATOM 585 C CA . VAL A 1 71 ? 23.453 -4.386 -31.613 1.00 91.00 71 VAL A CA 1
ATOM 586 C C . VAL A 1 71 ? 23.902 -3.380 -30.564 1.00 91.00 71 VAL A C 1
ATOM 588 O O . VAL A 1 71 ? 24.436 -2.327 -30.914 1.00 91.00 71 VAL A O 1
ATOM 591 N N . ALA A 1 72 ? 23.757 -3.710 -29.279 1.00 89.69 72 ALA A N 1
ATOM 592 C CA . ALA A 1 72 ? 24.218 -2.860 -28.185 1.00 89.69 72 ALA A CA 1
ATOM 593 C C . ALA A 1 72 ? 25.729 -2.584 -28.265 1.00 89.69 72 ALA A C 1
ATOM 595 O O . ALA A 1 72 ? 26.183 -1.460 -28.041 1.00 89.69 72 ALA A O 1
ATOM 596 N N . ASN A 1 73 ? 26.514 -3.601 -28.628 1.00 90.31 73 ASN A N 1
ATOM 597 C CA . ASN A 1 73 ? 27.956 -3.468 -28.796 1.00 90.31 73 ASN A CA 1
ATOM 598 C C . ASN A 1 73 ? 28.327 -2.689 -30.067 1.00 90.31 73 ASN A C 1
ATOM 600 O O . ASN A 1 73 ? 29.229 -1.855 -30.008 1.00 90.31 73 ASN A O 1
ATOM 604 N N . LEU A 1 74 ? 27.620 -2.892 -31.185 1.00 90.75 74 LEU A N 1
ATOM 605 C CA . LEU A 1 74 ? 27.802 -2.101 -32.411 1.00 90.75 74 LEU A CA 1
ATOM 606 C C . LEU A 1 74 ? 27.519 -0.613 -32.167 1.00 90.75 74 LEU A C 1
ATOM 608 O O . LEU A 1 74 ? 28.305 0.246 -32.569 1.00 90.75 74 LEU A O 1
ATOM 612 N N . TYR A 1 75 ? 26.437 -0.306 -31.450 1.00 88.88 75 TYR A N 1
ATOM 613 C CA . TYR A 1 75 ? 26.108 1.055 -31.033 1.00 88.88 75 TYR A CA 1
ATOM 614 C C . TYR A 1 75 ? 27.224 1.669 -30.177 1.00 88.88 75 TYR A C 1
ATOM 616 O O . TYR A 1 75 ? 27.689 2.779 -30.451 1.00 88.88 75 TYR A O 1
ATOM 624 N N . ALA A 1 76 ? 27.701 0.940 -29.165 1.00 87.25 76 ALA A N 1
ATOM 625 C CA . ALA A 1 76 ? 28.754 1.409 -28.269 1.00 87.25 76 ALA A CA 1
ATOM 626 C C . ALA A 1 76 ? 30.089 1.659 -28.987 1.00 87.25 76 ALA A C 1
ATOM 628 O O . ALA A 1 76 ? 30.778 2.636 -28.680 1.00 87.25 76 ALA A O 1
ATOM 629 N N . GLN A 1 77 ? 30.439 0.820 -29.967 1.00 86.12 77 GLN A N 1
ATOM 630 C CA . GLN A 1 77 ? 31.621 1.018 -30.809 1.00 86.12 77 GLN A CA 1
ATOM 631 C C . GLN A 1 77 ? 31.529 2.322 -31.605 1.00 86.12 77 GLN A C 1
ATOM 633 O O . GLN A 1 77 ? 32.496 3.083 -31.637 1.00 86.12 77 GLN A O 1
ATOM 638 N N . LYS A 1 78 ? 30.362 2.613 -32.194 1.00 84.69 78 LYS A N 1
ATOM 639 C CA . LYS A 1 78 ? 30.151 3.831 -32.987 1.00 84.69 78 LYS A CA 1
ATOM 640 C C . LYS A 1 78 ? 30.080 5.106 -32.139 1.00 84.69 78 LYS A C 1
ATOM 642 O O . LYS A 1 78 ? 30.530 6.154 -32.591 1.00 84.69 78 LYS A O 1
ATOM 647 N N . THR A 1 79 ? 29.546 5.036 -30.918 1.00 80.94 79 THR A N 1
ATOM 648 C CA . THR A 1 79 ? 29.227 6.237 -30.121 1.00 80.94 79 THR A CA 1
ATOM 649 C C . THR A 1 79 ? 30.150 6.505 -28.936 1.00 80.94 79 THR A C 1
ATOM 651 O O . THR A 1 79 ? 30.450 7.666 -28.663 1.00 80.94 79 THR A O 1
ATOM 654 N N . ILE A 1 80 ? 30.592 5.467 -28.221 1.00 76.19 80 ILE A N 1
ATOM 655 C CA . ILE A 1 80 ? 31.274 5.593 -26.920 1.00 76.19 80 ILE A CA 1
ATOM 656 C C . ILE A 1 80 ? 32.773 5.266 -27.036 1.00 76.19 80 ILE A C 1
ATOM 658 O O . ILE A 1 80 ? 33.545 5.665 -26.167 1.00 76.19 80 ILE A O 1
ATOM 662 N N . LYS A 1 81 ? 33.212 4.586 -28.110 1.00 67.25 81 LYS A N 1
ATOM 663 C CA . LYS A 1 81 ? 34.626 4.250 -28.409 1.00 67.25 81 LYS A CA 1
ATOM 664 C C . LYS A 1 81 ? 35.391 3.592 -27.239 1.00 67.25 81 LYS A C 1
ATOM 666 O O . LYS A 1 81 ? 36.616 3.647 -27.184 1.00 67.25 81 LYS A O 1
ATOM 671 N N . LYS A 1 82 ? 34.687 2.956 -26.296 1.00 65.75 82 LYS A N 1
ATOM 672 C CA . LYS A 1 82 ? 35.267 2.193 -25.175 1.00 65.75 82 LYS A CA 1
ATOM 673 C C . LYS A 1 82 ? 35.190 0.698 -25.471 1.00 65.75 82 LYS A C 1
ATOM 675 O O . LYS A 1 82 ? 34.227 0.232 -26.068 1.00 65.75 82 LYS A O 1
ATOM 680 N N . LYS A 1 83 ? 36.172 -0.071 -24.990 1.00 66.12 83 LYS A N 1
ATOM 681 C CA . LYS A 1 83 ? 36.278 -1.531 -25.197 1.00 66.12 83 LYS A CA 1
ATOM 682 C C . LYS A 1 83 ? 35.348 -2.361 -24.288 1.00 66.12 83 LYS A C 1
ATOM 684 O O . LYS A 1 83 ? 35.578 -3.550 -24.086 1.00 66.12 83 LYS A O 1
ATOM 689 N N . THR A 1 84 ? 34.329 -1.744 -23.697 1.00 72.44 84 THR A N 1
ATOM 690 C CA . THR A 1 84 ? 33.443 -2.394 -22.723 1.00 72.44 84 THR A CA 1
ATOM 691 C C . THR A 1 84 ? 32.268 -3.054 -23.438 1.00 72.44 84 THR A C 1
ATOM 693 O O . THR A 1 84 ? 31.653 -2.434 -24.303 1.00 72.44 84 THR A O 1
ATOM 696 N N . ARG A 1 85 ? 31.943 -4.302 -23.075 1.00 80.12 85 ARG A N 1
ATOM 697 C CA . ARG A 1 85 ? 30.775 -5.002 -23.628 1.00 80.12 85 ARG A CA 1
ATOM 698 C C . ARG A 1 85 ? 29.488 -4.491 -22.979 1.00 80.12 85 ARG A C 1
ATOM 700 O O . ARG A 1 85 ? 29.420 -4.385 -21.758 1.00 80.12 85 ARG A O 1
ATOM 707 N N . TYR A 1 86 ? 28.469 -4.226 -23.787 1.00 81.50 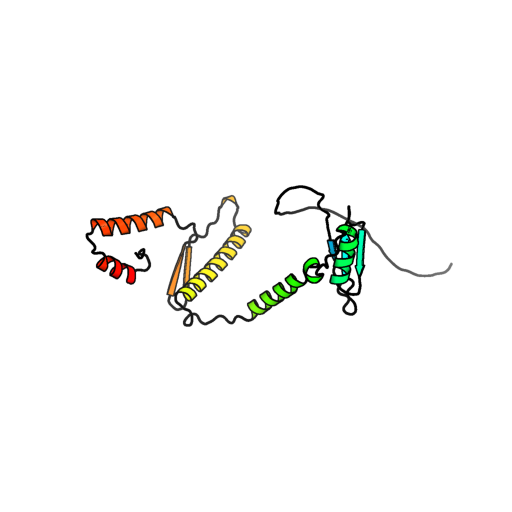86 TYR A N 1
ATOM 708 C CA . TYR A 1 86 ? 27.136 -3.828 -23.342 1.00 81.50 86 TYR A CA 1
ATOM 709 C C . TYR A 1 86 ? 26.186 -5.025 -23.305 1.00 81.50 86 TYR A C 1
ATOM 711 O O . TYR A 1 86 ? 26.217 -5.895 -24.179 1.00 81.50 86 TYR A O 1
ATOM 719 N N . SER A 1 87 ? 25.331 -5.043 -22.281 1.00 84.56 87 SER A N 1
ATOM 720 C CA . SER A 1 87 ? 24.249 -6.015 -22.136 1.00 84.56 87 SER A CA 1
ATOM 721 C C . SER A 1 87 ? 23.043 -5.569 -22.962 1.00 84.56 87 SER A C 1
ATOM 723 O O . SER A 1 87 ? 22.380 -4.588 -22.623 1.00 84.56 87 SER A O 1
ATOM 725 N N . GLY A 1 88 ? 22.758 -6.296 -24.044 1.00 84.44 88 GLY A N 1
ATOM 726 C CA . GLY A 1 88 ? 21.591 -6.064 -24.894 1.00 84.44 88 GLY A CA 1
ATOM 727 C C . GLY A 1 88 ? 20.265 -6.125 -24.138 1.00 84.44 88 GLY A C 1
ATOM 728 O O . GLY A 1 88 ? 19.499 -5.174 -24.229 1.00 84.44 88 GLY A O 1
ATOM 729 N N . PRO A 1 89 ? 19.997 -7.160 -23.318 1.00 82.56 89 PRO A N 1
ATOM 730 C CA . PRO A 1 89 ? 18.735 -7.257 -22.582 1.00 82.56 89 PRO A CA 1
ATOM 731 C C . PRO A 1 89 ? 18.466 -6.077 -21.645 1.00 82.56 89 PRO A C 1
ATOM 733 O O . PRO A 1 89 ? 17.316 -5.687 -21.468 1.00 82.56 89 PRO A O 1
ATOM 736 N N . HIS A 1 90 ? 19.516 -5.494 -21.058 1.00 79.62 90 HIS A N 1
ATOM 737 C CA . HIS A 1 90 ? 19.387 -4.282 -20.247 1.00 79.62 90 HIS A CA 1
ATOM 738 C C . HIS A 1 90 ? 19.105 -3.051 -21.108 1.00 79.62 90 HIS A C 1
ATOM 740 O O . HIS A 1 90 ? 18.231 -2.259 -20.774 1.00 79.62 90 HIS A O 1
ATOM 746 N N . LEU A 1 91 ? 19.828 -2.895 -22.220 1.00 80.88 91 LEU A N 1
ATOM 747 C CA . LEU A 1 91 ? 19.664 -1.748 -23.110 1.00 80.88 91 LEU A CA 1
ATOM 748 C C . LEU A 1 91 ? 18.276 -1.710 -23.761 1.00 80.88 91 LEU A C 1
ATOM 750 O O . LEU A 1 91 ? 17.704 -0.635 -23.886 1.00 80.88 91 LEU A O 1
ATOM 754 N N . PHE A 1 92 ? 17.747 -2.877 -24.133 1.00 80.06 92 PHE A N 1
ATOM 755 C CA . PHE A 1 92 ? 16.429 -3.049 -24.747 1.00 80.06 92 PHE A CA 1
ATOM 756 C C . PHE A 1 92 ? 15.291 -3.185 -23.720 1.00 80.06 92 PHE A C 1
ATOM 758 O O . PHE A 1 92 ? 14.149 -3.385 -24.109 1.00 80.06 92 PHE A O 1
ATOM 765 N N . GLY A 1 93 ? 15.573 -3.129 -22.412 1.00 75.31 93 GLY A N 1
ATOM 766 C CA . GLY A 1 93 ? 14.541 -3.242 -21.373 1.00 75.31 93 GLY A CA 1
ATOM 767 C C . GLY A 1 93 ? 13.873 -4.622 -21.249 1.00 75.31 93 GLY A C 1
ATOM 768 O O . GLY A 1 93 ? 12.967 -4.776 -20.437 1.00 75.31 93 GLY A O 1
ATOM 769 N N . LEU A 1 94 ? 14.346 -5.648 -21.966 1.00 71.44 94 LEU A N 1
ATOM 770 C CA . LEU A 1 94 ? 13.758 -6.999 -21.991 1.00 71.44 94 LEU A CA 1
ATOM 771 C C . LEU A 1 94 ? 13.715 -7.666 -20.605 1.00 71.44 94 LEU A C 1
ATOM 773 O O . LEU A 1 94 ? 12.831 -8.463 -20.304 1.00 71.44 94 LEU A O 1
ATOM 777 N N . HIS A 1 95 ? 14.664 -7.326 -19.727 1.00 69.88 95 HIS A N 1
ATOM 778 C CA . HIS A 1 95 ? 14.655 -7.819 -18.348 1.00 69.88 95 HIS A CA 1
ATOM 779 C C . HIS A 1 95 ? 13.453 -7.293 -17.544 1.00 69.88 95 HIS A C 1
ATOM 781 O O . HIS A 1 95 ? 12.925 -8.003 -16.692 1.00 69.88 95 HIS A O 1
ATOM 787 N N . LEU A 1 96 ? 13.000 -6.065 -17.818 1.00 69.88 96 LEU A N 1
ATOM 788 C CA . LEU A 1 96 ? 11.878 -5.446 -17.111 1.00 69.88 96 LEU A CA 1
ATOM 789 C C . LEU A 1 96 ? 10.544 -6.073 -17.515 1.00 69.88 96 LEU A C 1
ATOM 791 O O . LEU A 1 96 ? 9.681 -6.248 -16.660 1.00 69.88 96 LEU A O 1
ATOM 795 N N . GLU A 1 97 ? 10.404 -6.467 -18.777 1.00 70.00 97 GLU A N 1
ATOM 796 C CA . GLU A 1 97 ? 9.201 -7.116 -19.294 1.00 70.00 97 GLU A CA 1
ATOM 797 C C . GLU A 1 97 ? 8.982 -8.497 -18.662 1.00 70.00 97 GLU A C 1
ATOM 799 O O . GLU A 1 97 ? 7.910 -8.769 -18.124 1.00 70.00 97 GLU A O 1
ATOM 804 N N . ILE A 1 98 ? 10.024 -9.333 -18.601 1.00 69.88 98 ILE A N 1
ATOM 805 C CA . ILE A 1 98 ? 9.961 -10.648 -17.937 1.00 69.88 98 ILE A CA 1
ATOM 806 C C . ILE A 1 98 ? 9.680 -10.490 -16.433 1.00 69.88 98 ILE A C 1
ATOM 808 O O . ILE A 1 98 ? 8.890 -11.242 -15.856 1.00 69.88 98 ILE A O 1
ATOM 812 N N . LEU A 1 99 ? 10.286 -9.489 -15.780 1.00 68.25 99 LEU A N 1
ATOM 813 C CA . LEU A 1 99 ? 9.995 -9.176 -14.378 1.00 68.25 99 LEU A CA 1
ATOM 814 C C . LEU A 1 99 ? 8.545 -8.722 -14.177 1.00 68.25 99 LEU A C 1
ATOM 816 O O . LEU A 1 99 ? 7.927 -9.093 -13.179 1.00 68.25 99 LEU A O 1
ATOM 820 N N . GLN A 1 100 ? 7.995 -7.934 -15.098 1.00 73.31 100 GLN A N 1
ATOM 821 C CA . GLN A 1 100 ? 6.608 -7.481 -15.051 1.00 73.31 100 GLN A CA 1
ATOM 822 C C . GLN A 1 100 ? 5.640 -8.656 -15.235 1.00 73.31 100 GLN A C 1
ATOM 824 O O . GLN A 1 100 ? 4.776 -8.874 -14.386 1.00 73.31 100 GLN A O 1
ATOM 829 N N . GLN A 1 101 ? 5.862 -9.490 -16.253 1.00 73.44 101 GLN A N 1
ATOM 830 C CA . GLN A 1 101 ? 5.084 -10.706 -16.502 1.00 73.44 101 GLN A CA 1
ATOM 831 C C . GLN A 1 101 ? 5.114 -11.668 -15.302 1.00 73.44 101 GLN A C 1
ATOM 833 O O . GLN A 1 101 ? 4.075 -12.192 -14.897 1.00 73.44 101 GLN A O 1
ATOM 838 N N . SER A 1 102 ? 6.281 -11.857 -14.673 1.00 71.25 102 SER A N 1
ATOM 839 C CA . SER A 1 102 ? 6.426 -12.678 -13.463 1.00 71.25 102 SER A CA 1
ATOM 840 C C . SER A 1 102 ? 5.664 -12.095 -12.265 1.00 71.25 102 SER A C 1
ATOM 842 O O . SER A 1 102 ? 4.962 -12.829 -11.563 1.00 71.25 102 SER A O 1
ATOM 844 N N . ARG A 1 103 ? 5.726 -10.773 -12.048 1.00 71.88 103 ARG A N 1
ATOM 845 C CA . ARG A 1 103 ? 4.955 -10.090 -10.991 1.00 71.88 103 ARG A CA 1
ATOM 846 C C . ARG A 1 103 ? 3.448 -10.230 -11.201 1.00 71.88 103 ARG A C 1
ATOM 848 O O . ARG A 1 103 ? 2.729 -10.499 -10.237 1.00 71.88 103 ARG A O 1
ATOM 855 N N . ASP A 1 104 ? 2.976 -10.098 -12.435 1.00 71.81 104 ASP A N 1
ATOM 856 C CA . ASP A 1 104 ? 1.554 -10.199 -12.770 1.00 71.81 104 ASP A CA 1
ATOM 857 C C . ASP A 1 104 ? 1.037 -11.644 -12.702 1.00 71.81 104 ASP A C 1
ATOM 859 O O . ASP A 1 104 ? -0.088 -11.887 -12.258 1.00 71.81 104 ASP A O 1
ATOM 863 N N . ALA A 1 105 ? 1.867 -12.631 -13.050 1.00 68.94 105 ALA A N 1
ATOM 864 C CA . ALA A 1 105 ? 1.565 -14.045 -12.834 1.00 68.94 105 ALA A CA 1
ATOM 865 C C . ALA A 1 105 ? 1.452 -14.382 -11.336 1.00 68.94 105 ALA A C 1
ATOM 867 O O . ALA A 1 105 ? 0.461 -14.976 -10.913 1.00 68.94 105 ALA A O 1
ATOM 868 N N . CYS A 1 106 ? 2.400 -13.930 -10.507 1.00 62.62 106 CYS A N 1
ATOM 869 C CA . CYS A 1 106 ? 2.363 -14.149 -9.056 1.00 62.62 106 CYS A CA 1
ATOM 870 C C . CYS A 1 106 ? 1.143 -13.491 -8.383 1.00 62.62 106 CYS A C 1
ATOM 872 O O . CYS A 1 106 ? 0.524 -14.082 -7.493 1.00 62.62 106 CYS A O 1
ATOM 874 N N . ARG A 1 107 ? 0.744 -12.292 -8.833 1.00 61.22 107 ARG A N 1
ATOM 875 C CA . ARG A 1 107 ? -0.466 -11.609 -8.340 1.00 61.22 107 ARG A CA 1
ATOM 876 C C . ARG A 1 107 ? -1.742 -12.417 -8.582 1.00 61.22 107 ARG A C 1
ATOM 878 O O . ARG A 1 107 ? -2.610 -12.423 -7.715 1.00 61.22 107 ARG A O 1
ATOM 885 N N . ARG A 1 108 ? -1.842 -13.131 -9.708 1.00 57.09 108 ARG A N 1
ATOM 886 C CA . ARG A 1 108 ? -3.014 -13.959 -10.048 1.00 57.09 108 ARG A CA 1
ATOM 887 C C . ARG A 1 108 ? -3.124 -15.253 -9.232 1.00 57.09 108 ARG A C 1
ATOM 889 O O . ARG A 1 108 ? -4.217 -15.791 -9.115 1.00 57.09 108 ARG A O 1
ATOM 896 N N . VAL A 1 109 ? -2.030 -15.734 -8.638 1.00 57.41 109 VAL A N 1
ATOM 897 C CA . VAL A 1 109 ? -1.966 -17.052 -7.968 1.00 57.41 109 VAL A CA 1
ATOM 898 C C . VAL A 1 109 ? -2.178 -16.975 -6.448 1.00 57.41 109 VAL A C 1
ATOM 900 O O . VAL A 1 109 ? -2.361 -17.996 -5.787 1.00 57.41 109 VAL A O 1
ATOM 903 N N . THR A 1 110 ? -2.204 -15.780 -5.849 1.00 59.09 110 THR A N 1
ATOM 904 C CA . THR A 1 110 ? -2.309 -15.673 -4.385 1.00 59.09 110 THR A CA 1
ATOM 905 C C . THR A 1 110 ? -3.754 -15.876 -3.916 1.00 59.09 110 THR A C 1
ATOM 907 O O . THR A 1 110 ? -4.509 -14.919 -3.749 1.00 59.09 110 THR A O 1
ATOM 910 N N . VAL A 1 111 ? -4.146 -17.128 -3.670 1.00 74.94 111 VAL A N 1
ATOM 911 C CA . VAL A 1 111 ? -5.414 -17.455 -3.002 1.00 74.94 111 VAL A CA 1
ATOM 912 C C . VAL A 1 111 ? -5.430 -16.773 -1.634 1.00 74.94 111 VAL A C 1
ATOM 914 O O . VAL A 1 111 ? -4.573 -17.016 -0.779 1.00 74.94 111 VAL A O 1
ATOM 917 N N . LEU A 1 112 ? -6.393 -15.875 -1.425 1.00 79.62 112 LEU A N 1
ATOM 918 C CA . LEU A 1 112 ? -6.507 -15.151 -0.168 1.00 79.62 112 LEU A CA 1
ATOM 919 C C . LEU A 1 112 ? -6.817 -16.132 0.965 1.00 79.62 112 LEU A C 1
ATOM 921 O O . LEU A 1 112 ? -7.814 -16.849 0.929 1.00 79.62 112 LEU A O 1
ATOM 925 N N . LYS A 1 113 ? -5.992 -16.110 2.018 1.00 86.94 113 LYS A N 1
ATOM 926 C CA . LYS A 1 113 ? -6.296 -16.839 3.254 1.00 86.94 113 LYS A CA 1
ATOM 927 C C . LYS A 1 113 ? -7.652 -16.381 3.817 1.00 86.94 113 LYS A C 1
ATOM 929 O O . LYS A 1 113 ? -7.920 -15.172 3.781 1.00 86.94 113 LYS A O 1
ATOM 934 N N . PRO A 1 114 ? -8.475 -17.293 4.366 1.00 91.12 114 PRO A N 1
ATOM 935 C CA . PRO A 1 114 ? -9.684 -16.931 5.099 1.00 91.12 114 PRO A CA 1
ATOM 936 C C . PRO A 1 114 ? -9.383 -15.949 6.233 1.00 91.12 114 PRO A C 1
ATOM 938 O O . PRO A 1 114 ? -8.302 -15.987 6.816 1.00 91.12 114 PRO A O 1
ATOM 941 N N . PHE A 1 115 ? -10.342 -15.082 6.557 1.00 90.88 115 PHE A N 1
ATOM 942 C CA . PHE A 1 115 ? -10.157 -14.016 7.548 1.00 90.88 115 PHE A CA 1
ATOM 943 C C . PHE A 1 115 ? -9.801 -14.530 8.955 1.00 90.88 115 PHE A C 1
ATOM 945 O O . PHE A 1 115 ? -8.952 -13.938 9.620 1.00 90.88 115 PHE A O 1
ATOM 952 N N . ASP A 1 116 ? -10.373 -15.661 9.378 1.00 91.94 116 ASP A N 1
ATOM 953 C CA . ASP A 1 116 ? -10.069 -16.278 10.682 1.00 91.94 116 ASP A CA 1
ATOM 954 C C . ASP A 1 116 ? -8.640 -16.818 10.763 1.00 91.94 116 ASP A C 1
ATOM 956 O O . ASP A 1 116 ? -8.072 -16.922 11.844 1.00 91.94 116 ASP A O 1
ATOM 960 N N . ASN A 1 117 ? -8.037 -17.113 9.611 1.00 93.62 117 ASN A N 1
ATOM 961 C CA . ASN A 1 117 ? -6.680 -17.645 9.517 1.00 93.62 117 ASN A CA 1
ATOM 962 C C . ASN A 1 117 ? -5.631 -16.523 9.413 1.00 93.62 117 ASN A C 1
ATOM 964 O O . ASN A 1 117 ? -4.460 -16.787 9.125 1.00 93.62 117 ASN A O 1
ATOM 968 N N . LEU A 1 118 ? -6.041 -15.262 9.571 1.00 91.44 118 LEU A N 1
ATOM 969 C CA . LEU A 1 118 ? -5.152 -14.107 9.591 1.00 91.44 118 LEU A CA 1
ATOM 970 C C . LEU A 1 118 ? -4.773 -13.754 11.029 1.00 91.44 118 LEU A C 1
ATOM 972 O O . LEU A 1 118 ? -5.574 -13.866 11.953 1.00 91.44 118 LEU A O 1
ATOM 976 N N . THR A 1 119 ? -3.559 -13.237 11.202 1.00 93.19 119 THR A N 1
ATOM 977 C CA . THR A 1 119 ? -3.175 -12.569 12.451 1.00 93.19 119 THR A CA 1
ATOM 978 C C . THR A 1 119 ? -4.040 -11.320 12.668 1.00 93.19 119 THR A C 1
ATOM 980 O O . THR A 1 119 ? -4.554 -10.771 11.689 1.00 93.19 119 THR A O 1
ATOM 983 N N . PRO A 1 120 ? -4.161 -10.793 13.901 1.00 90.19 120 PRO A N 1
ATOM 984 C CA . PRO A 1 120 ? -4.885 -9.542 14.150 1.00 90.19 120 PRO A CA 1
ATOM 985 C C . PRO A 1 120 ? -4.419 -8.389 13.243 1.00 90.19 120 PRO A C 1
ATOM 987 O O . PRO A 1 120 ? -5.230 -7.689 12.641 1.00 90.19 120 PRO A O 1
ATOM 990 N N . THR A 1 121 ? -3.105 -8.257 13.033 1.00 91.69 121 THR A N 1
ATOM 991 C CA . THR A 1 121 ? -2.534 -7.294 12.078 1.00 91.69 121 THR A CA 1
ATOM 992 C C . THR A 1 121 ? -2.968 -7.577 10.639 1.00 91.69 121 THR A C 1
ATOM 994 O O . THR A 1 121 ? -3.295 -6.652 9.901 1.00 91.69 121 THR A O 1
ATOM 997 N N . GLY A 1 122 ? -3.005 -8.846 10.223 1.00 91.81 122 GLY A N 1
ATOM 998 C CA . GLY A 1 122 ? -3.491 -9.247 8.903 1.00 91.81 122 GLY A CA 1
ATOM 999 C C . GLY A 1 122 ? -4.973 -8.929 8.689 1.00 91.81 122 GLY A C 1
ATOM 1000 O O . GLY A 1 122 ? -5.347 -8.471 7.610 1.00 91.81 122 GLY A O 1
ATOM 1001 N N . GLN A 1 123 ? -5.801 -9.109 9.720 1.00 93.50 123 GLN A N 1
ATOM 1002 C CA . GLN A 1 123 ? -7.217 -8.734 9.713 1.00 93.50 123 GLN A CA 1
ATOM 1003 C C . GLN A 1 123 ? -7.384 -7.218 9.550 1.00 93.50 123 GLN A C 1
ATOM 1005 O O . GLN A 1 123 ? -8.092 -6.776 8.644 1.00 93.50 123 GLN A O 1
ATOM 1010 N N . ASN A 1 124 ? -6.641 -6.423 10.327 1.00 91.81 124 ASN A N 1
ATOM 1011 C CA . ASN A 1 124 ? -6.629 -4.961 10.207 1.00 91.81 124 A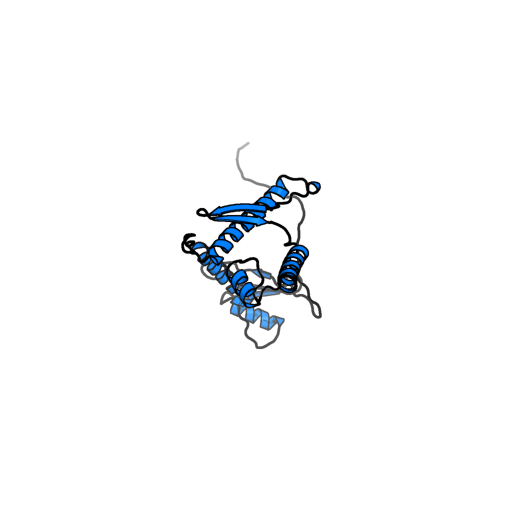SN A CA 1
ATOM 1012 C C . ASN A 1 124 ? -6.160 -4.507 8.821 1.00 91.81 124 ASN A C 1
ATOM 1014 O O . ASN A 1 124 ? -6.758 -3.625 8.209 1.00 91.81 124 ASN A O 1
ATOM 1018 N N . ASN A 1 125 ? -5.108 -5.130 8.289 1.00 93.19 125 ASN A N 1
ATOM 1019 C CA . ASN A 1 125 ? -4.619 -4.828 6.948 1.00 93.19 125 ASN A CA 1
ATO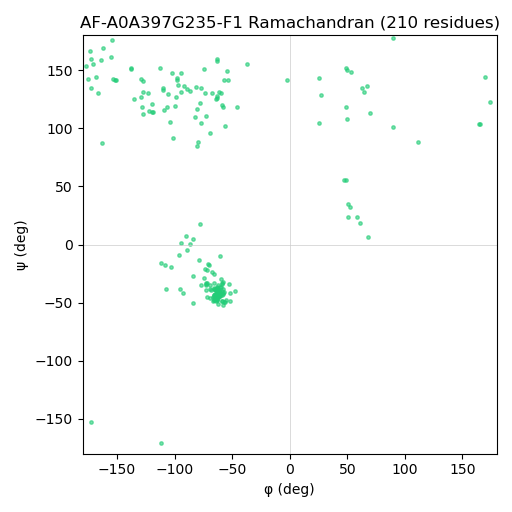M 1020 C C . ASN A 1 125 ? -5.666 -5.152 5.883 1.00 93.19 125 ASN A C 1
ATOM 1022 O O . ASN A 1 125 ? -5.795 -4.405 4.918 1.00 93.19 125 ASN A O 1
ATOM 1026 N N . ARG A 1 126 ? -6.446 -6.223 6.054 1.00 92.81 126 ARG A N 1
ATOM 1027 C CA . ARG A 1 126 ? -7.534 -6.550 5.131 1.00 92.81 126 ARG A CA 1
ATOM 1028 C C . ARG A 1 126 ? -8.630 -5.487 5.146 1.00 92.81 126 ARG A C 1
ATOM 1030 O O . ARG A 1 126 ? -9.008 -5.038 4.068 1.00 92.81 126 ARG A O 1
ATOM 1037 N N . ALA A 1 127 ? -9.063 -5.039 6.324 1.00 93.44 127 ALA A N 1
ATOM 1038 C CA . ALA A 1 127 ? -9.994 -3.918 6.442 1.00 93.44 127 ALA A CA 1
ATOM 1039 C C . ALA A 1 127 ? -9.441 -2.661 5.743 1.00 93.44 127 ALA A C 1
ATOM 1041 O O . ALA A 1 127 ? -10.092 -2.115 4.857 1.00 93.44 127 ALA A O 1
ATOM 1042 N N . LYS A 1 128 ? -8.181 -2.287 6.014 1.00 92.81 128 LYS A N 1
ATOM 1043 C CA . LYS A 1 128 ? -7.511 -1.138 5.373 1.00 92.81 128 LYS A CA 1
ATOM 1044 C C . LYS A 1 128 ? -7.444 -1.236 3.845 1.00 92.81 128 LYS A C 1
ATOM 1046 O O . LYS A 1 128 ? -7.591 -0.224 3.165 1.00 92.81 128 LYS A O 1
ATOM 1051 N N . GLN A 1 129 ? -7.215 -2.424 3.284 1.00 93.31 129 GLN A N 1
ATOM 1052 C CA . GLN A 1 129 ? -7.180 -2.612 1.827 1.00 93.31 129 GLN A CA 1
ATOM 1053 C C . GLN A 1 129 ? -8.560 -2.424 1.184 1.00 93.31 129 GLN A C 1
ATOM 1055 O O . GLN A 1 129 ? -8.665 -1.816 0.117 1.00 93.31 129 GLN A O 1
ATOM 1060 N N . ILE A 1 130 ? -9.620 -2.900 1.845 1.00 94.06 130 ILE A N 1
ATOM 1061 C CA . ILE A 1 130 ? -11.003 -2.667 1.408 1.00 94.06 130 ILE A CA 1
ATOM 1062 C C . ILE A 1 130 ? -11.296 -1.168 1.440 1.00 94.06 130 ILE A C 1
ATOM 1064 O O . ILE A 1 130 ? -11.683 -0.600 0.424 1.00 94.06 130 ILE A O 1
ATOM 1068 N N . THR A 1 131 ? -11.011 -0.512 2.564 1.00 94.06 131 THR A N 1
ATOM 1069 C CA . THR A 1 131 ? -11.147 0.938 2.736 1.00 94.06 131 THR A CA 1
ATOM 1070 C C . THR A 1 131 ? -10.429 1.712 1.634 1.00 94.06 131 THR A C 1
ATOM 1072 O O . THR A 1 131 ? -11.038 2.560 0.993 1.00 94.06 131 THR A O 1
ATOM 1075 N N . LYS A 1 132 ? -9.164 1.379 1.341 1.00 93.88 132 LYS A N 1
ATOM 1076 C CA . LYS A 1 132 ? -8.395 2.012 0.260 1.00 93.88 132 LYS A CA 1
ATOM 1077 C C . LYS A 1 132 ? -9.083 1.863 -1.099 1.00 93.88 132 LYS A C 1
ATOM 1079 O O . LYS A 1 132 ? -9.118 2.811 -1.877 1.00 93.88 132 LYS A O 1
ATOM 1084 N N . SER A 1 133 ? -9.636 0.685 -1.374 1.00 94.44 133 SER A N 1
ATOM 1085 C CA . SER A 1 133 ? -10.349 0.417 -2.626 1.00 94.44 133 SER A CA 1
ATOM 1086 C C . SER A 1 133 ? -11.630 1.249 -2.728 1.00 94.44 133 SER A C 1
ATOM 1088 O O . SER A 1 133 ? -11.871 1.867 -3.760 1.00 94.44 133 SER A O 1
ATOM 1090 N N . VAL A 1 134 ? -12.403 1.345 -1.642 1.00 95.88 134 VAL A N 1
ATOM 1091 C CA . VAL A 1 134 ? -13.605 2.191 -1.577 1.00 95.88 134 VAL A CA 1
ATOM 1092 C C . VAL A 1 134 ? -13.256 3.671 -1.745 1.00 95.88 134 VAL A C 1
ATOM 1094 O O . VAL A 1 134 ? -13.932 4.358 -2.502 1.00 95.88 134 VAL A O 1
ATOM 1097 N N . CYS A 1 135 ? -12.176 4.162 -1.126 1.00 92.94 135 CYS A N 1
ATOM 1098 C CA . CYS A 1 135 ? -11.702 5.535 -1.331 1.00 92.94 135 CYS A CA 1
ATOM 1099 C C . CYS A 1 135 ? -11.368 5.824 -2.797 1.00 92.94 135 CYS A C 1
ATOM 1101 O O . CYS A 1 135 ? -11.734 6.875 -3.313 1.00 92.94 135 CYS A O 1
ATOM 1103 N N . ASN A 1 136 ? -10.694 4.894 -3.475 1.00 93.75 136 ASN A N 1
ATOM 1104 C CA . ASN A 1 136 ? -10.358 5.058 -4.888 1.00 93.75 136 ASN A CA 1
ATOM 1105 C C . ASN A 1 136 ? -11.619 5.137 -5.759 1.00 93.75 136 ASN A C 1
ATOM 1107 O O . ASN A 1 136 ? -11.708 6.012 -6.616 1.00 93.75 136 ASN A O 1
ATOM 1111 N N . ILE A 1 137 ? -12.597 4.260 -5.510 1.00 95.62 137 ILE A N 1
ATOM 1112 C CA . ILE A 1 137 ? -13.885 4.262 -6.218 1.00 95.62 137 ILE A CA 1
ATOM 1113 C C . ILE A 1 137 ? -14.641 5.566 -5.947 1.00 95.62 137 ILE A C 1
ATOM 1115 O O . ILE A 1 137 ? -15.125 6.197 -6.880 1.00 95.62 137 ILE A O 1
ATOM 1119 N N . PHE A 1 138 ? -14.702 6.001 -4.685 1.00 94.94 138 PHE A N 1
ATOM 1120 C CA . PHE A 1 138 ? -15.324 7.268 -4.311 1.00 94.94 138 PHE A CA 1
ATOM 1121 C C . PHE A 1 138 ? -14.706 8.438 -5.076 1.00 94.94 138 PHE A C 1
ATOM 1123 O O . PHE A 1 138 ? -15.444 9.225 -5.652 1.00 94.94 138 PHE A O 1
ATOM 1130 N N . ASN A 1 139 ? -13.374 8.529 -5.137 1.00 91.06 139 ASN A N 1
ATOM 1131 C CA . ASN A 1 139 ? -12.693 9.612 -5.848 1.00 91.06 139 ASN A CA 1
ATOM 1132 C C . ASN A 1 139 ? -13.022 9.615 -7.348 1.00 91.06 139 ASN A C 1
ATOM 1134 O O . ASN A 1 139 ? -13.233 10.680 -7.917 1.00 91.06 139 ASN A O 1
ATOM 1138 N N . GLN A 1 140 ? -13.101 8.442 -7.980 1.00 94.06 140 GLN A N 1
ATOM 1139 C CA . GLN A 1 140 ? -13.485 8.334 -9.392 1.00 94.06 140 GLN A CA 1
ATOM 1140 C C . GLN A 1 140 ? -14.927 8.803 -9.621 1.00 94.06 140 GLN A C 1
ATOM 1142 O O . GLN A 1 140 ? -15.173 9.634 -10.491 1.00 94.06 140 GLN A O 1
ATOM 1147 N N . ILE A 1 141 ? -15.866 8.327 -8.800 1.00 94.50 141 ILE A N 1
ATOM 1148 C CA . ILE A 1 141 ? -17.283 8.708 -8.893 1.00 94.50 141 ILE A CA 1
ATOM 1149 C C . ILE A 1 141 ? -17.471 10.195 -8.583 1.00 94.50 141 ILE A C 1
ATOM 1151 O O . ILE A 1 141 ? -18.265 10.861 -9.237 1.00 94.50 141 ILE A O 1
ATOM 1155 N N . ALA A 1 142 ? -16.742 10.728 -7.605 1.00 92.62 142 ALA A N 1
ATOM 1156 C CA . ALA A 1 142 ? -16.800 12.130 -7.219 1.00 92.62 142 ALA A CA 1
ATOM 1157 C C . ALA A 1 142 ? -16.396 13.058 -8.373 1.00 92.62 142 ALA A C 1
ATOM 1159 O O . ALA A 1 142 ? -17.061 14.063 -8.591 1.00 92.62 142 ALA A O 1
ATOM 1160 N N . ILE A 1 143 ? -15.362 12.697 -9.140 1.00 90.69 143 ILE A N 1
ATOM 1161 C CA . ILE A 1 143 ? -14.954 13.443 -10.341 1.00 90.69 143 ILE A CA 1
ATOM 1162 C C . ILE A 1 143 ? -16.047 13.391 -1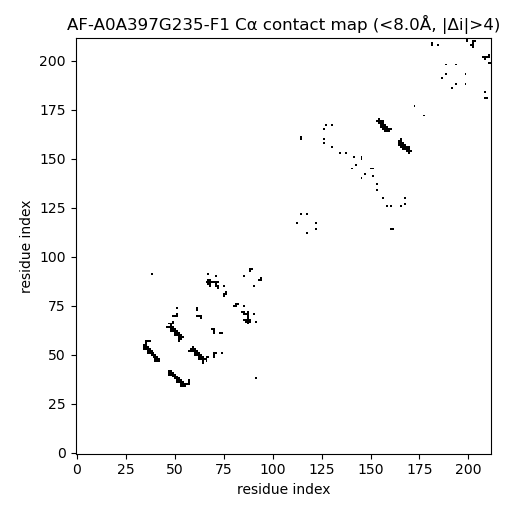1.418 1.00 90.69 143 ILE A C 1
ATOM 1164 O O . ILE A 1 143 ? -16.282 14.382 -12.100 1.00 90.69 143 ILE A O 1
ATOM 1168 N N . GLU A 1 144 ? -16.718 12.248 -11.577 1.00 94.25 144 GLU A N 1
ATOM 1169 C CA . GLU A 1 144 ? -17.746 12.063 -12.608 1.00 94.25 144 GLU A CA 1
ATOM 1170 C C . GLU A 1 144 ? -19.089 12.728 -12.253 1.00 94.25 144 GLU A C 1
ATOM 1172 O O . GLU A 1 144 ? -19.819 13.170 -13.139 1.00 94.25 144 GLU A O 1
ATOM 1177 N N . LYS A 1 145 ? -19.462 12.747 -10.967 1.00 93.62 145 LYS A N 1
ATOM 1178 C CA . LYS A 1 145 ? -20.823 13.088 -10.513 1.00 93.62 145 LYS A CA 1
ATOM 1179 C C . LYS A 1 145 ? -20.938 14.400 -9.741 1.00 93.62 145 LYS A C 1
ATOM 1181 O O . LYS A 1 145 ? -22.061 14.868 -9.571 1.00 93.62 145 LYS A O 1
ATOM 1186 N N . CYS A 1 146 ? -19.842 14.974 -9.251 1.00 90.94 146 CYS A N 1
ATOM 1187 C CA . CYS A 1 146 ? -19.862 16.221 -8.483 1.00 90.94 146 CYS A CA 1
ATOM 1188 C C . CYS A 1 146 ? -19.176 17.350 -9.254 1.00 90.94 146 CYS A C 1
ATOM 1190 O O . CYS A 1 146 ? -18.255 17.111 -10.034 1.00 90.94 146 CYS A O 1
ATOM 1192 N N . HIS A 1 147 ? -19.590 18.593 -9.006 1.00 91.56 147 HIS A N 1
ATOM 1193 C CA . HIS A 1 147 ? -18.841 19.746 -9.487 1.00 91.56 147 HIS A CA 1
ATOM 1194 C C . HIS A 1 147 ? -17.570 19.933 -8.641 1.00 91.56 147 HIS A C 1
ATOM 1196 O O . HIS A 1 147 ? -17.544 19.605 -7.453 1.00 91.56 147 HIS A O 1
ATOM 1202 N N . LEU A 1 148 ? -16.506 20.489 -9.229 1.00 81.06 148 LEU A N 1
ATOM 1203 C CA . LEU A 1 148 ? -15.227 20.706 -8.533 1.00 81.06 148 LEU A CA 1
ATOM 1204 C C . LEU A 1 148 ? -15.375 21.602 -7.290 1.00 81.06 148 LEU A C 1
ATOM 1206 O O . LEU A 1 148 ? -14.694 21.389 -6.287 1.00 81.06 148 LEU A O 1
ATOM 1210 N N . GLU A 1 149 ? -16.291 22.572 -7.337 1.00 89.19 149 GLU A N 1
ATOM 1211 C CA . GLU A 1 149 ? -16.570 23.479 -6.214 1.00 89.19 149 GLU A CA 1
ATOM 1212 C C . GLU A 1 149 ? -17.312 22.802 -5.052 1.00 89.19 149 GLU A C 1
ATOM 1214 O O . GLU A 1 149 ? -17.189 23.250 -3.911 1.00 89.19 149 GLU A O 1
ATOM 1219 N N . ASP A 1 150 ? -18.010 21.689 -5.302 1.00 91.12 150 ASP A N 1
ATOM 1220 C CA . ASP A 1 150 ? -18.766 20.968 -4.269 1.00 91.12 150 ASP A CA 1
ATOM 1221 C C . ASP A 1 150 ? -17.843 20.268 -3.260 1.00 91.12 150 ASP A C 1
ATOM 1223 O O . ASP A 1 150 ? -18.267 19.912 -2.159 1.00 91.12 150 ASP A O 1
ATOM 1227 N N . ASN A 1 151 ? -16.565 20.083 -3.619 1.00 86.44 151 ASN A N 1
ATOM 1228 C CA . ASN A 1 151 ? -15.513 19.538 -2.759 1.00 86.44 151 ASN A CA 1
ATOM 1229 C C . ASN A 1 151 ? -15.938 18.253 -2.009 1.00 86.44 151 ASN A C 1
ATOM 1231 O O . ASN A 1 151 ? -15.883 18.207 -0.769 1.00 86.44 151 ASN A O 1
ATOM 1235 N N . PRO A 1 152 ? -16.383 17.208 -2.734 1.00 90.12 152 PRO A N 1
ATOM 1236 C CA . PRO A 1 152 ? -16.852 15.971 -2.124 1.00 90.12 152 PRO A CA 1
ATOM 1237 C C . PRO A 1 152 ? -15.731 15.297 -1.324 1.00 90.12 152 PRO A C 1
ATOM 1239 O O . PRO A 1 152 ? -14.613 15.105 -1.804 1.00 90.12 152 PRO A O 1
ATOM 1242 N N . LYS A 1 153 ? -16.033 14.914 -0.079 1.00 89.38 153 LYS A N 1
ATOM 1243 C CA . LYS A 1 153 ? -15.072 14.294 0.845 1.00 89.38 153 LYS A CA 1
ATOM 1244 C C . LYS A 1 153 ? -15.680 13.096 1.555 1.00 89.38 153 LYS A C 1
ATOM 1246 O O . LYS A 1 153 ? -16.688 13.223 2.249 1.00 89.38 153 LYS A O 1
ATOM 1251 N N . LEU A 1 154 ? -15.008 11.955 1.451 1.00 90.38 154 LEU A N 1
ATOM 1252 C CA . LEU A 1 154 ? -15.310 10.778 2.255 1.00 90.38 154 LEU A CA 1
ATOM 1253 C C . LEU A 1 154 ? -14.719 10.966 3.658 1.00 90.38 154 LEU A C 1
ATOM 1255 O O . LEU A 1 154 ? -13.520 11.195 3.777 1.00 90.38 154 LEU A O 1
ATOM 1259 N N . LYS A 1 155 ? -15.550 10.909 4.708 1.00 90.25 155 LYS A N 1
ATOM 1260 C CA . LYS A 1 155 ? -15.127 11.176 6.101 1.00 90.25 155 LYS A CA 1
ATOM 1261 C C . LYS A 1 155 ? -14.717 9.923 6.866 1.00 90.25 155 LYS A C 1
ATOM 1263 O O . LYS A 1 155 ? -13.746 9.944 7.616 1.00 90.25 155 LYS A O 1
ATOM 1268 N N . SER A 1 156 ? -15.462 8.839 6.706 1.00 91.44 156 SER A N 1
ATOM 1269 C CA . SER A 1 156 ? -15.195 7.562 7.360 1.00 91.44 156 SER A CA 1
ATOM 1270 C C . SER A 1 156 ? -15.801 6.419 6.559 1.00 91.44 156 SER A C 1
ATOM 1272 O O . SER A 1 156 ? -16.675 6.623 5.716 1.00 91.44 156 SER A O 1
ATOM 1274 N N . ILE A 1 157 ? -15.306 5.214 6.819 1.00 93.88 157 ILE A N 1
ATOM 1275 C CA . ILE A 1 157 ? -15.842 3.963 6.302 1.00 93.88 157 ILE A CA 1
ATOM 1276 C C . ILE A 1 157 ? -16.030 3.023 7.485 1.00 93.88 157 ILE A C 1
ATOM 1278 O O . ILE A 1 157 ? -15.087 2.775 8.239 1.00 93.88 157 ILE A O 1
ATOM 1282 N N . GLU A 1 158 ? -17.239 2.495 7.614 1.00 95.06 158 GLU A N 1
ATOM 1283 C CA . GLU A 1 158 ? -17.588 1.464 8.584 1.00 95.06 158 GLU A CA 1
ATOM 1284 C C . GLU A 1 158 ? -17.849 0.155 7.850 1.00 95.06 158 GLU A C 1
ATOM 1286 O O . GLU A 1 158 ? -18.512 0.134 6.811 1.00 95.06 158 GLU A O 1
ATOM 1291 N N . LEU A 1 159 ? -17.268 -0.932 8.346 1.00 94.50 159 LEU A N 1
ATOM 1292 C CA . LEU A 1 159 ? -17.399 -2.248 7.736 1.00 94.50 159 LEU A CA 1
ATOM 1293 C C . LEU A 1 159 ? -17.299 -3.355 8.781 1.00 94.50 159 LEU A C 1
ATOM 1295 O O . LEU A 1 159 ? -16.461 -3.304 9.681 1.00 94.50 159 LEU A O 1
ATOM 1299 N N . ASP A 1 160 ? -18.117 -4.388 8.605 1.00 94.44 160 ASP A N 1
ATOM 1300 C CA . ASP A 1 160 ? -18.089 -5.599 9.415 1.00 94.44 160 ASP A CA 1
ATOM 1301 C C . ASP A 1 160 ? -17.475 -6.757 8.635 1.00 94.44 160 ASP A C 1
ATOM 1303 O O . ASP A 1 160 ? -17.889 -7.084 7.521 1.00 94.44 160 ASP A O 1
ATOM 1307 N N . ILE A 1 161 ? -16.498 -7.426 9.243 1.00 92.62 161 ILE A N 1
ATOM 1308 C CA . ILE A 1 161 ? -15.936 -8.669 8.716 1.00 92.62 161 ILE A CA 1
ATOM 1309 C C . ILE A 1 161 ? -15.975 -9.711 9.824 1.00 92.62 161 ILE A C 1
ATOM 1311 O O . ILE A 1 161 ? -15.257 -9.598 10.814 1.00 92.62 161 ILE A O 1
ATOM 1315 N N . LYS A 1 162 ? -16.808 -10.744 9.647 1.00 90.44 162 LYS A N 1
ATOM 1316 C CA . LYS A 1 162 ? -16.989 -11.833 10.625 1.00 90.44 162 LYS A CA 1
ATOM 1317 C C . LYS A 1 162 ? -17.218 -11.319 12.053 1.00 90.44 162 LYS A C 1
ATOM 1319 O O . LYS A 1 162 ? -16.496 -11.683 12.977 1.00 90.44 162 LYS A O 1
ATOM 1324 N N . ASN A 1 163 ? -18.225 -10.463 12.216 1.00 89.19 163 ASN A N 1
ATOM 1325 C CA . ASN A 1 163 ? -18.624 -9.866 13.497 1.00 89.19 163 ASN A CA 1
ATOM 1326 C C . ASN A 1 163 ? -17.535 -9.003 14.161 1.00 89.19 163 ASN A C 1
ATOM 1328 O O . ASN A 1 163 ? -17.596 -8.751 15.363 1.00 89.19 163 ASN A O 1
ATOM 1332 N N . LYS A 1 164 ? -16.527 -8.565 13.398 1.00 90.81 164 LYS A N 1
ATOM 1333 C CA . LYS A 1 164 ? -15.602 -7.510 13.808 1.00 90.81 164 LYS A CA 1
ATOM 1334 C C . LYS A 1 164 ? -15.911 -6.245 13.033 1.00 90.81 164 LYS A C 1
ATOM 1336 O O . LYS A 1 164 ? -15.748 -6.228 11.811 1.00 90.81 164 LYS A O 1
ATOM 1341 N N . SER A 1 165 ? -16.286 -5.211 13.771 1.00 93.12 165 SER A N 1
ATOM 1342 C CA . SER A 1 165 ? -16.570 -3.891 13.232 1.00 93.12 165 SER A CA 1
ATOM 1343 C C . SER A 1 165 ? -15.293 -3.070 13.143 1.00 93.12 165 SER A C 1
ATOM 1345 O O . SER A 1 165 ? -14.510 -2.991 14.091 1.00 93.12 165 SER A O 1
ATOM 1347 N N . T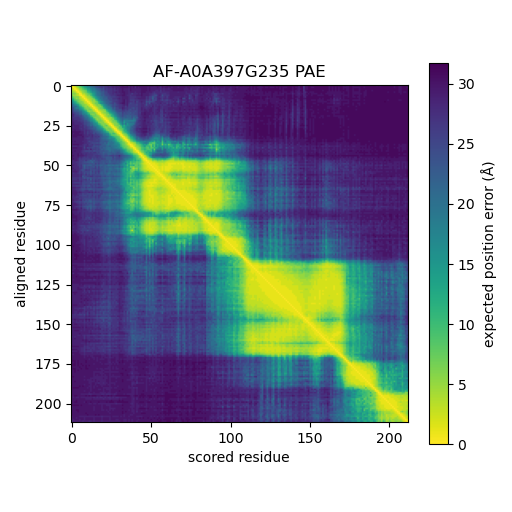YR A 1 166 ? -15.087 -2.454 11.989 1.00 92.25 166 TYR A N 1
ATOM 1348 C CA . TYR A 1 166 ? -13.998 -1.531 11.726 1.00 92.25 166 TYR A CA 1
ATOM 1349 C C . TYR A 1 166 ? -14.595 -0.184 11.358 1.00 92.25 166 TYR A C 1
ATOM 1351 O O . TYR A 1 166 ? -15.311 -0.084 10.367 1.00 92.25 166 TYR A O 1
ATOM 1359 N N . GLN A 1 167 ? -14.253 0.847 12.124 1.00 92.44 167 GLN A N 1
ATOM 1360 C CA . GLN A 1 167 ? -14.532 2.235 11.785 1.00 92.44 167 GLN A CA 1
ATOM 1361 C C . GLN A 1 167 ? -13.208 2.907 11.432 1.00 92.44 167 GLN A C 1
ATOM 1363 O O . GLN A 1 167 ? -12.304 2.995 12.261 1.00 92.44 167 GLN A O 1
ATOM 1368 N N . ILE A 1 168 ? -13.067 3.332 10.180 1.00 89.25 168 ILE A N 1
ATOM 1369 C CA . ILE A 1 168 ? -11.834 3.929 9.667 1.00 89.25 168 ILE A CA 1
ATOM 1370 C C . ILE A 1 168 ? -12.150 5.343 9.202 1.00 89.25 168 ILE A C 1
ATOM 1372 O O . ILE A 1 168 ? -12.889 5.537 8.239 1.00 89.25 168 ILE A O 1
ATOM 1376 N N . SER A 1 169 ? -11.589 6.336 9.884 1.00 88.88 169 SER A N 1
ATOM 1377 C CA . SER A 1 169 ? -11.660 7.735 9.473 1.00 88.88 169 SER A CA 1
ATOM 1378 C C . SER A 1 169 ? -10.745 7.987 8.268 1.00 88.88 169 SER A C 1
ATOM 1380 O O . SER A 1 169 ? -9.579 7.595 8.243 1.00 88.88 169 SER A O 1
ATOM 1382 N N . ILE A 1 170 ? -11.293 8.632 7.238 1.00 82.12 170 ILE A N 1
ATOM 1383 C CA . ILE A 1 170 ? -10.595 9.024 6.012 1.00 82.12 170 ILE A CA 1
ATOM 1384 C C . ILE A 1 170 ? -10.275 10.513 6.135 1.00 82.12 170 ILE A C 1
ATOM 1386 O O . ILE A 1 170 ? -11.075 11.389 5.821 1.00 82.12 170 ILE A O 1
ATOM 1390 N N . GLY A 1 171 ? -9.095 10.804 6.662 1.00 70.81 171 GLY A N 1
ATOM 1391 C CA . GLY A 1 171 ? -8.594 12.158 6.857 1.00 70.81 171 GLY A CA 1
ATOM 1392 C C . GLY A 1 171 ? -7.152 12.108 7.336 1.00 70.81 171 GLY A C 1
ATOM 1393 O O . GLY A 1 171 ? -6.668 11.048 7.731 1.00 70.81 171 GLY A O 1
ATOM 1394 N N . LYS A 1 172 ? -6.444 13.243 7.297 1.00 60.06 172 LYS A N 1
ATOM 1395 C CA . LYS A 1 172 ? -5.172 13.331 8.020 1.00 60.06 172 LYS A CA 1
ATOM 1396 C C . LYS A 1 172 ? -5.490 13.067 9.485 1.00 60.06 172 LYS A C 1
ATOM 1398 O O . LYS A 1 172 ? -6.305 13.785 10.062 1.00 60.06 172 LYS A O 1
ATOM 1403 N N . GLU A 1 173 ? -4.881 12.025 10.043 1.00 56.50 173 GLU A N 1
ATOM 1404 C CA . GLU A 1 173 ? -4.807 11.839 11.486 1.00 56.50 173 GLU A CA 1
ATOM 1405 C C . GLU A 1 173 ? -4.400 13.192 12.064 1.00 56.50 173 GLU A C 1
ATOM 1407 O O . GLU A 1 173 ? -3.388 13.762 11.646 1.00 56.50 173 GLU A O 1
ATOM 1412 N N . ASN A 1 174 ? -5.253 13.784 12.899 1.00 60.06 174 ASN A N 1
ATOM 1413 C CA . ASN A 1 174 ? -4.955 15.090 13.449 1.00 60.06 174 ASN A CA 1
ATOM 1414 C C . ASN A 1 174 ? -3.785 14.892 14.412 1.00 60.06 174 ASN A C 1
ATOM 1416 O O . ASN A 1 174 ? -3.979 14.462 15.548 1.00 60.06 174 ASN A O 1
ATOM 1420 N N . THR A 1 175 ? -2.566 15.138 13.935 1.00 62.62 175 THR A N 1
ATOM 1421 C CA . THR A 1 175 ? -1.335 14.941 14.701 1.00 62.62 175 THR A CA 1
ATOM 1422 C C . THR A 1 175 ? -1.418 15.675 16.036 1.00 62.62 175 THR A C 1
ATOM 1424 O O . THR A 1 175 ? -0.970 15.151 17.049 1.00 62.62 175 THR A O 1
ATOM 1427 N N . GLU A 1 176 ? -2.087 16.832 16.064 1.00 66.38 176 GLU A N 1
ATOM 1428 C CA . GLU A 1 176 ? -2.358 17.591 17.286 1.00 66.38 176 GLU A CA 1
ATOM 1429 C C . GLU A 1 176 ? -3.300 16.855 18.245 1.00 66.38 176 GLU A C 1
ATOM 1431 O O . GLU A 1 176 ? -3.071 16.867 19.449 1.00 66.38 176 GLU A O 1
ATOM 1436 N N . GLU A 1 177 ? -4.325 16.159 17.750 1.00 63.56 177 GLU A N 1
ATOM 1437 C CA . GLU A 1 177 ? -5.230 15.364 18.589 1.00 63.56 177 GLU A CA 1
ATOM 1438 C C . GLU A 1 177 ? -4.520 14.135 19.176 1.00 63.56 177 GLU A C 1
ATOM 1440 O O . GLU A 1 177 ? -4.719 13.805 20.346 1.00 63.56 177 GLU A O 1
ATOM 1445 N N . ILE A 1 178 ? -3.640 13.493 18.402 1.00 70.06 178 ILE A N 1
ATOM 1446 C CA . ILE A 1 178 ? -2.808 12.375 18.870 1.00 70.06 178 ILE A CA 1
ATOM 1447 C C . ILE A 1 178 ? -1.814 12.857 19.930 1.00 70.06 178 ILE A C 1
ATOM 1449 O O . ILE A 1 178 ? -1.718 12.263 21.004 1.00 70.06 178 ILE A O 1
ATOM 1453 N N . ILE A 1 179 ? -1.114 13.965 19.666 1.00 73.12 179 ILE A N 1
ATOM 1454 C CA . ILE A 1 179 ? -0.181 14.583 20.616 1.00 73.12 179 ILE A CA 1
ATOM 1455 C C . ILE A 1 179 ? -0.925 15.026 21.880 1.00 73.12 179 ILE A C 1
ATOM 1457 O O . ILE A 1 179 ? -0.420 14.830 22.986 1.00 73.12 179 ILE A O 1
ATOM 1461 N N . HIS A 1 180 ? -2.131 15.581 21.750 1.00 72.38 180 HIS A N 1
ATOM 1462 C CA . HIS A 1 180 ? -2.949 16.007 22.880 1.00 72.38 180 HIS A CA 1
ATOM 1463 C C . HIS A 1 180 ? -3.412 14.821 23.732 1.00 72.38 180 HIS A C 1
ATOM 1465 O O . HIS A 1 180 ? -3.261 14.868 24.951 1.00 72.38 180 HIS A O 1
ATOM 1471 N N . LYS A 1 181 ? -3.896 13.732 23.118 1.00 74.38 181 LYS A N 1
ATOM 1472 C CA . LYS A 1 181 ? -4.269 12.493 23.827 1.00 74.38 181 LYS A CA 1
ATOM 1473 C C . LYS A 1 181 ? -3.070 11.849 24.520 1.00 74.38 181 LYS A C 1
ATOM 1475 O O . LYS A 1 181 ? -3.178 11.461 25.684 1.00 74.38 181 LYS A O 1
ATOM 1480 N N . ALA A 1 182 ? -1.915 11.799 23.857 1.00 72.00 182 ALA A N 1
ATOM 1481 C CA . ALA A 1 182 ? -0.679 11.297 24.450 1.00 72.00 182 ALA A CA 1
ATOM 1482 C C . ALA A 1 182 ? -0.241 12.158 25.646 1.00 72.00 182 ALA A C 1
ATOM 1484 O O . ALA A 1 182 ? 0.041 11.633 26.722 1.00 72.00 182 ALA A O 1
ATOM 1485 N N . ARG A 1 183 ? -0.260 13.489 25.500 1.00 73.69 183 ARG A N 1
ATOM 1486 C CA . ARG A 1 183 ? 0.087 14.430 26.574 1.00 73.69 183 ARG A CA 1
ATOM 1487 C C . ARG A 1 183 ? -0.888 14.347 27.746 1.00 73.69 183 ARG A C 1
ATOM 1489 O O . ARG A 1 183 ? -0.437 14.342 28.885 1.00 73.69 183 ARG A O 1
ATOM 1496 N N . ALA A 1 184 ? -2.191 14.264 27.484 1.00 69.31 184 ALA A N 1
ATOM 1497 C CA . ALA A 1 184 ? -3.207 14.098 28.516 1.00 69.31 184 ALA A CA 1
ATOM 1498 C C . ALA A 1 184 ? -2.995 12.785 29.277 1.00 69.31 184 ALA A C 1
ATOM 1500 O O . ALA A 1 184 ? -2.990 12.791 30.502 1.00 69.31 184 ALA A O 1
ATOM 1501 N N . THR A 1 185 ? -2.719 11.686 28.575 1.00 67.75 185 THR A N 1
ATOM 1502 C CA . THR A 1 185 ? -2.416 10.384 29.189 1.00 67.75 185 THR A CA 1
ATOM 1503 C C . THR A 1 185 ? -1.209 10.474 30.122 1.00 67.75 185 THR A C 1
ATOM 1505 O O . THR A 1 185 ? -1.330 10.133 31.296 1.00 67.75 185 THR A O 1
ATOM 1508 N N . VAL A 1 186 ? -0.082 11.015 29.645 1.00 69.56 186 VAL A N 1
ATOM 1509 C CA . VAL A 1 186 ? 1.135 11.212 30.456 1.00 69.56 186 VAL A CA 1
ATOM 1510 C C . VAL A 1 186 ? 0.851 12.099 31.667 1.00 69.56 186 VAL A C 1
ATOM 1512 O O . VAL A 1 186 ? 1.134 11.712 32.794 1.00 69.56 186 VAL A O 1
ATOM 1515 N N . GLN A 1 187 ? 0.193 13.244 31.467 1.00 68.25 187 GLN A N 1
ATOM 1516 C CA . GLN A 1 187 ? -0.155 14.155 32.560 1.00 68.25 187 GLN A CA 1
ATOM 1517 C C . GLN A 1 187 ? -1.090 13.523 33.592 1.00 68.25 187 GLN A C 1
ATOM 1519 O O . GLN A 1 187 ? -0.988 13.837 34.775 1.00 68.25 187 GLN A O 1
ATOM 1524 N N . THR A 1 188 ? -2.006 12.655 33.164 1.00 62.03 188 THR A N 1
ATOM 1525 C CA . THR A 1 188 ? -2.922 11.951 34.070 1.00 62.03 188 THR A CA 1
ATOM 1526 C C . THR A 1 188 ? -2.180 10.875 34.860 1.00 62.03 188 THR A C 1
ATOM 1528 O O . THR A 1 188 ? -2.487 10.670 36.028 1.00 62.03 188 THR A O 1
ATOM 1531 N N . CYS A 1 189 ? -1.163 10.239 34.276 1.00 63.72 189 CYS A N 1
ATOM 1532 C CA . CYS A 1 189 ? -0.298 9.295 34.987 1.00 63.72 189 CYS A CA 1
ATOM 1533 C C . CYS A 1 189 ? 0.590 10.007 36.014 1.00 63.72 189 CYS A C 1
ATOM 1535 O O . CYS A 1 189 ? 0.630 9.595 37.173 1.00 63.72 189 CYS A O 1
ATOM 1537 N N . ASP A 1 190 ? 1.210 11.120 35.612 1.00 64.56 190 ASP A N 1
ATOM 1538 C CA . ASP A 1 190 ? 2.088 11.926 36.465 1.00 64.56 190 ASP A CA 1
ATOM 1539 C C . ASP A 1 190 ? 1.325 12.573 37.630 1.00 64.56 190 ASP A C 1
ATOM 1541 O O . ASP A 1 190 ? 1.789 12.566 38.769 1.00 64.56 190 ASP A O 1
ATOM 1545 N N . LYS A 1 191 ? 0.130 13.125 37.369 1.00 62.44 191 LYS A N 1
ATOM 1546 C CA . LYS A 1 191 ? -0.699 13.778 38.400 1.00 62.44 191 LYS A CA 1
ATOM 1547 C C . LYS A 1 191 ? -1.558 12.798 39.197 1.00 62.44 191 LYS A C 1
ATOM 1549 O O . LYS A 1 191 ? -1.898 13.092 40.338 1.00 62.44 191 LYS A O 1
ATOM 1554 N N . GLY A 1 192 ? -1.920 11.659 38.611 1.00 61.34 192 GLY A N 1
ATOM 1555 C CA . GLY A 1 192 ? -2.805 10.657 39.208 1.00 61.34 192 GLY A CA 1
ATOM 1556 C C . GLY A 1 192 ? -2.116 9.661 40.139 1.00 61.34 192 GLY A C 1
ATOM 1557 O O . GLY A 1 192 ? -2.779 8.735 40.592 1.00 61.34 192 GLY A O 1
ATOM 1558 N N . GLN A 1 193 ? -0.813 9.817 40.416 1.00 63.16 193 GLN A N 1
ATOM 1559 C CA . GLN A 1 193 ? -0.017 8.870 41.215 1.00 63.16 193 GLN A CA 1
ATOM 1560 C C . GLN A 1 193 ? -0.157 7.412 40.740 1.00 63.16 193 GLN A C 1
ATOM 1562 O O . GLN A 1 193 ? -0.138 6.476 41.541 1.00 63.16 193 GLN A O 1
ATOM 1567 N N . VAL A 1 194 ? -0.302 7.187 39.431 1.00 66.31 194 VAL A N 1
ATOM 1568 C CA . VAL A 1 194 ? -0.321 5.821 38.907 1.00 66.31 194 VAL A CA 1
ATOM 1569 C C . VAL A 1 194 ? 1.104 5.295 38.994 1.00 66.31 194 VAL A C 1
ATOM 1571 O O . VAL A 1 194 ? 1.994 5.755 38.282 1.00 66.31 194 VAL A O 1
ATOM 1574 N N . ALA A 1 195 ? 1.336 4.336 39.893 1.00 71.81 195 ALA A N 1
ATOM 1575 C CA . ALA A 1 195 ? 2.622 3.660 39.968 1.00 71.81 195 ALA A CA 1
ATOM 1576 C C . ALA A 1 195 ? 2.977 3.093 38.585 1.00 71.81 195 ALA A C 1
ATOM 1578 O O . ALA A 1 195 ? 2.110 2.574 37.880 1.00 71.81 195 ALA A O 1
ATOM 1579 N N . ARG A 1 196 ? 4.256 3.158 38.208 1.00 71.25 196 ARG A N 1
ATOM 1580 C CA . ARG A 1 196 ? 4.763 2.702 36.902 1.00 71.25 196 ARG A CA 1
ATOM 1581 C C . ARG A 1 196 ? 4.253 1.309 36.505 1.00 71.25 196 ARG A C 1
ATOM 1583 O O . ARG A 1 196 ? 3.868 1.089 35.361 1.00 71.25 196 ARG A O 1
ATOM 1590 N N . GLU A 1 197 ? 4.185 0.393 37.468 1.00 70.62 197 GLU A N 1
ATOM 1591 C CA . GLU A 1 197 ? 3.629 -0.954 37.277 1.00 70.62 197 GLU A CA 1
ATOM 1592 C C . GLU A 1 197 ? 2.123 -0.958 36.969 1.00 70.62 197 GLU A C 1
ATOM 1594 O O . GLU A 1 197 ? 1.654 -1.712 36.114 1.00 70.62 197 GLU A O 1
ATOM 1599 N N . GLY A 1 198 ? 1.355 -0.063 37.592 1.00 70.88 198 GLY A N 1
ATOM 1600 C CA . GLY A 1 198 ? -0.056 0.148 37.272 1.00 70.88 198 GLY A CA 1
ATOM 1601 C C . GLY A 1 198 ? -0.248 0.646 35.839 1.00 70.88 198 GLY A C 1
ATOM 1602 O O . GLY A 1 198 ? -1.105 0.130 35.122 1.00 70.88 198 GLY A O 1
ATOM 1603 N N . TYR A 1 199 ? 0.599 1.573 35.376 1.00 76.44 199 TYR A N 1
ATOM 1604 C CA . TYR A 1 199 ? 0.554 2.047 33.991 1.00 76.44 199 TYR A CA 1
ATOM 1605 C C . TYR A 1 199 ? 0.916 0.942 32.995 1.00 76.44 199 TYR A C 1
ATOM 1607 O O . TYR A 1 199 ? 0.196 0.733 32.020 1.00 76.44 199 TYR A O 1
ATOM 1615 N N . ARG A 1 200 ? 1.981 0.175 33.263 1.00 72.75 200 ARG A N 1
ATOM 1616 C CA . ARG A 1 200 ? 2.377 -0.980 32.438 1.00 72.75 200 ARG A CA 1
ATOM 1617 C C . ARG A 1 200 ? 1.260 -2.011 32.321 1.00 72.75 200 ARG A C 1
ATOM 1619 O O . ARG A 1 200 ? 0.998 -2.513 31.229 1.00 72.75 200 ARG A O 1
ATOM 1626 N N . THR A 1 201 ? 0.559 -2.269 33.423 1.00 72.75 201 THR A N 1
ATOM 1627 C CA . THR A 1 201 ? -0.595 -3.172 33.447 1.00 72.75 201 THR A CA 1
ATOM 1628 C C . THR A 1 201 ? -1.733 -2.633 32.577 1.00 72.75 201 THR A C 1
ATOM 1630 O O . THR A 1 201 ? -2.240 -3.356 31.720 1.00 72.75 201 THR A O 1
ATOM 1633 N N . LEU A 1 202 ? -2.083 -1.349 32.696 1.00 68.25 202 LEU A N 1
ATOM 1634 C CA . LEU A 1 202 ? -3.129 -0.723 31.877 1.00 68.25 202 LEU A CA 1
ATOM 1635 C C . LEU A 1 202 ? -2.768 -0.669 30.381 1.00 68.25 202 LEU A C 1
ATOM 1637 O O . LEU A 1 202 ? -3.595 -1.018 29.539 1.00 68.25 202 LEU A O 1
ATOM 1641 N N . ALA A 1 203 ? -1.528 -0.312 30.037 1.00 72.44 203 ALA A N 1
ATOM 1642 C CA . ALA A 1 203 ? -1.028 -0.251 28.658 1.00 72.44 203 ALA A CA 1
ATOM 1643 C C . ALA A 1 203 ? -0.840 -1.637 28.006 1.00 72.44 203 ALA A C 1
ATOM 1645 O O . ALA A 1 203 ? -0.725 -1.764 26.781 1.00 72.44 203 ALA A O 1
ATOM 1646 N N . SER A 1 204 ? -0.812 -2.704 28.808 1.00 72.38 204 SER A N 1
ATOM 1647 C CA . SER A 1 204 ? -0.865 -4.072 28.287 1.00 72.38 204 SER A CA 1
ATOM 1648 C C . SER A 1 204 ? -2.270 -4.454 27.802 1.00 72.38 204 SER A C 1
ATOM 1650 O O . SER A 1 204 ? -2.389 -5.240 26.861 1.00 72.38 204 SER A O 1
ATOM 1652 N N . ILE A 1 205 ? -3.310 -3.853 28.393 1.00 70.44 205 ILE A N 1
ATOM 1653 C CA . ILE A 1 205 ? -4.726 -4.161 28.148 1.00 70.44 205 ILE A CA 1
ATOM 1654 C C . ILE A 1 205 ? -5.333 -3.211 27.103 1.00 70.44 205 ILE A C 1
ATOM 1656 O O . ILE A 1 205 ? -6.113 -3.652 26.261 1.00 70.44 205 ILE A O 1
ATOM 1660 N N . SER A 1 206 ? -4.960 -1.928 27.116 1.00 66.00 206 SER A N 1
ATOM 1661 C CA . SER A 1 206 ? -5.436 -0.929 26.150 1.00 66.00 206 SER A CA 1
ATOM 1662 C C . SER A 1 206 ? -4.426 -0.698 25.024 1.00 66.00 206 SER A C 1
ATOM 1664 O O . SER A 1 206 ? -3.258 -0.410 25.280 1.00 66.00 206 SER A O 1
ATOM 1666 N N . GLN A 1 207 ? -4.882 -0.811 23.771 1.00 65.25 207 GLN A N 1
ATOM 1667 C CA . GLN A 1 207 ? -4.050 -0.604 22.574 1.00 65.25 207 GLN A CA 1
ATOM 1668 C C . GLN A 1 207 ? -3.828 0.878 22.239 1.00 65.25 207 GLN A C 1
ATOM 1670 O O . GLN A 1 207 ? -2.927 1.189 21.463 1.00 65.25 207 GLN A O 1
ATOM 1675 N N . ASP A 1 208 ? -4.602 1.772 22.855 1.00 64.88 208 ASP A N 1
ATOM 1676 C CA . ASP A 1 208 ? -4.552 3.217 22.603 1.00 64.88 208 ASP A CA 1
ATOM 1677 C C . ASP A 1 208 ? -3.545 3.944 23.511 1.00 64.88 208 ASP A C 1
ATOM 1679 O O . ASP A 1 208 ? -3.329 5.148 23.375 1.00 64.88 208 ASP A O 1
ATOM 1683 N N . LEU A 1 209 ? -2.929 3.225 24.456 1.00 69.62 209 LEU A N 1
ATOM 1684 C CA . LEU A 1 209 ? -1.936 3.769 25.378 1.00 69.62 209 LEU A CA 1
ATOM 1685 C C . LEU A 1 209 ? -0.517 3.537 24.851 1.00 69.62 209 LEU A C 1
ATOM 1687 O O . LEU A 1 209 ? -0.133 2.416 24.506 1.00 69.62 209 LEU A O 1
ATOM 1691 N N . SER A 1 210 ? 0.295 4.595 24.854 1.00 61.31 210 SER A N 1
ATOM 1692 C CA . SER A 1 210 ? 1.719 4.507 24.528 1.00 61.31 210 SER A CA 1
ATOM 1693 C C . SER A 1 210 ? 2.444 3.623 25.540 1.00 61.31 210 SER A C 1
ATOM 1695 O O . SER A 1 210 ? 2.371 3.862 26.748 1.00 61.31 210 SER A O 1
ATOM 1697 N N . ARG A 1 211 ? 3.155 2.605 25.049 1.00 70.56 211 ARG A N 1
ATOM 1698 C CA . ARG A 1 211 ? 3.977 1.720 25.882 1.00 70.56 211 ARG A CA 1
ATOM 1699 C C . ARG A 1 211 ? 5.326 2.375 26.165 1.00 70.56 211 ARG A C 1
ATOM 1701 O O . ARG A 1 211 ? 5.927 2.948 25.260 1.00 70.56 211 ARG A O 1
ATOM 1708 N N . GLU A 1 212 ? 5.740 2.294 27.424 1.00 61.56 212 GLU A N 1
ATOM 1709 C CA . GLU A 1 212 ? 7.031 2.776 27.931 1.00 61.56 212 GLU A CA 1
ATOM 1710 C C . GLU A 1 212 ? 8.173 1.800 27.619 1.00 61.56 212 GLU A C 1
ATOM 1712 O O . GLU A 1 212 ? 7.937 0.570 27.715 1.00 61.56 212 GLU A O 1
#

Organism: NCBI:txid1348612

pLDDT: mean 71.07, std 21.45, range [24.3, 95.88]

Nearest PDB structures (foldseek):
  5g3q-assembly1_A  TM=3.135E-01  e=3.540E-01  Homo sapiens
  5g3q-assembly2_B  TM=3.506E-01  e=5.784E-01  Homo sapiens
  5w66-assembly1_M  TM=2.085E-01  e=7.620E+00  Saccharomyces cerevisiae S288C

Foldseek 3Di:
DDDDDYDDDDDDDDDDDDDDDDDDDDDDDDDDDDWDKDWDWDCPPPFIKTKIFTDDPSPDIDIDSPDLQVRVVVVCCVPVVDPDGDDSCVVNVVVVVVVVVVVVVVVVPDDDDDLVPDDPVRNVVVVVVVVVVVVVVCVVVCVVPHDPVVVDDDAWDWDDDPNDIDIGGDDPPPVVVLVVVQVVLVVCCVVVVQPPVNLQVVCVVDVSHDHD

Secondary structure (DSSP, 8-state):
------------------------------SS-----EEEEE--TT-PEEEEEESGGG-EEEEESS-HHHHHHHHHHHHT---PPP-HHHHTTHHHHHHHHHHHHHHHH-PPPPGGGS-HHHHHHHHHHHHHHHHHHHHHHHHHHS-GGG-----EEEEEETTEEEEEE-S---HHHHHHHHHHHHHHHHHTT--HHHHHHHHHH-TTSPP-

Sequence (212 aa):
MKNNESPLFQAQTEQTETEQIETEQTEIEQTGKKKNKEIHNYPDEENPVFWIFYGDDYQDQVKSNKSCSDVANLYAQKTIKKKTRYSGPHLFGLHLEILQQSRDACRRVTVLKPFDNLTPTGQNNRAKQITKSVCNIFNQIAIEKCHLEDNPKLKSIELDIKNKSYQISIGKENTEEIIHKARATVQTCDKGQVAREGYRTLASISQDLSRE